Protein AF-A0A950J238-F1 (afdb_monomer)

Radius of gyration: 19.62 Å; Cα contacts (8 Å, |Δi|>4): 405; chains: 1; bounding box: 46×27×57 Å

Nearest PDB structures (foldseek):
  7tzg-assembly1_C  TM=2.826E-01  e=2.736E-01  Homo sapiens
  2pn5-assembly1_A  TM=3.085E-01  e=7.603E-01  Anopheles gambiae
  6xi3-assembly1_AAA  TM=2.899E-01  e=7.242E-01  Marinobacter nauticus ATCC 49840
  4kty-assembly2_B  TM=2.401E-01  e=4.907E-01  Homo sapiens
  5mhl-assembly1_A  TM=2.328E-01  e=1.018E+00  Homo sapiens

Structure (mmCIF, N/CA/C/O backbone):
data_AF-A0A950J238-F1
#
_entry.id   AF-A0A950J238-F1
#
loop_
_atom_site.group_PDB
_atom_site.id
_atom_site.type_symbol
_atom_site.label_atom_id
_atom_site.label_alt_id
_atom_site.label_comp_id
_atom_site.label_asym_id
_atom_site.label_entity_id
_atom_site.label_seq_id
_atom_site.pdbx_PDB_ins_code
_atom_site.Cartn_x
_atom_site.Cartn_y
_atom_site.Cartn_z
_atom_site.occupancy
_atom_site.B_iso_or_equiv
_atom_site.auth_seq_id
_atom_site.auth_comp_id
_atom_site.auth_asym_id
_atom_site.auth_atom_id
_atom_site.pdbx_PDB_model_num
ATOM 1 N N . MET A 1 1 ? 9.139 3.066 -20.787 1.00 91.06 1 MET A N 1
ATOM 2 C CA . MET A 1 1 ? 8.995 2.711 -19.359 1.00 91.06 1 MET A CA 1
ATOM 3 C C . MET A 1 1 ? 10.112 3.352 -18.579 1.00 91.06 1 MET A C 1
ATOM 5 O O . MET A 1 1 ? 11.210 3.456 -19.110 1.00 91.06 1 MET A O 1
ATOM 9 N N . ARG A 1 2 ? 9.822 3.791 -17.359 1.00 92.75 2 ARG A N 1
ATOM 10 C CA . ARG A 1 2 ? 10.776 4.477 -16.482 1.00 92.75 2 ARG A CA 1
ATOM 11 C C . ARG A 1 2 ? 10.645 3.941 -15.068 1.00 92.75 2 ARG A C 1
ATOM 13 O O . ARG A 1 2 ? 9.574 3.457 -14.709 1.00 92.75 2 ARG A O 1
ATOM 20 N N . VAL A 1 3 ? 11.707 4.029 -14.275 1.00 95.06 3 VAL A N 1
ATOM 21 C CA . VAL A 1 3 ? 11.641 3.685 -12.850 1.00 95.06 3 VAL A CA 1
ATOM 22 C C . VAL A 1 3 ? 12.139 4.850 -12.035 1.00 95.06 3 VAL A C 1
ATOM 24 O O . VAL A 1 3 ? 13.226 5.351 -12.288 1.00 95.06 3 VAL A O 1
ATOM 27 N N . HIS A 1 4 ? 11.362 5.247 -11.039 1.00 95.94 4 HIS A N 1
ATOM 28 C CA . HIS A 1 4 ? 11.685 6.350 -10.147 1.00 95.94 4 HIS A CA 1
ATOM 29 C C . HIS A 1 4 ? 11.796 5.834 -8.720 1.00 95.94 4 HIS A C 1
ATOM 31 O O . HIS A 1 4 ? 11.080 4.911 -8.329 1.00 95.94 4 HIS A O 1
ATOM 37 N N . ARG A 1 5 ? 12.696 6.421 -7.926 1.00 96.19 5 ARG A N 1
ATOM 38 C CA . ARG A 1 5 ? 12.719 6.154 -6.483 1.00 96.19 5 ARG A CA 1
ATOM 39 C C . ARG A 1 5 ? 11.447 6.689 -5.848 1.00 96.19 5 ARG A C 1
ATOM 41 O O . ARG A 1 5 ? 11.007 7.789 -6.178 1.00 96.19 5 ARG A O 1
ATOM 48 N N . TRP A 1 6 ? 10.904 5.926 -4.915 1.00 97.44 6 TRP A N 1
ATOM 49 C CA . TRP A 1 6 ? 9.747 6.310 -4.130 1.00 97.44 6 TRP A CA 1
ATOM 50 C C . TRP A 1 6 ? 10.137 6.370 -2.662 1.00 97.44 6 TRP A C 1
ATOM 52 O O . TRP A 1 6 ? 10.659 5.412 -2.103 1.00 97.44 6 TRP A O 1
ATOM 62 N N . ASN A 1 7 ? 9.882 7.519 -2.056 1.00 96.62 7 ASN A N 1
ATOM 63 C CA . ASN A 1 7 ? 10.008 7.745 -0.630 1.00 96.62 7 ASN A CA 1
ATOM 64 C C . ASN A 1 7 ? 8.681 8.262 -0.077 1.00 96.62 7 ASN A C 1
ATOM 66 O O . ASN A 1 7 ? 7.777 8.643 -0.820 1.00 96.62 7 ASN A O 1
ATOM 70 N N . GLN A 1 8 ? 8.587 8.336 1.242 1.00 96.69 8 GLN A N 1
ATOM 71 C CA . GLN A 1 8 ? 7.518 9.052 1.914 1.00 96.69 8 GLN A CA 1
ATOM 72 C C . GLN A 1 8 ? 8.121 10.134 2.799 1.00 96.69 8 GLN A C 1
ATOM 74 O O . GLN A 1 8 ? 9.199 9.970 3.365 1.00 96.69 8 GLN A O 1
ATOM 79 N N . ASN A 1 9 ? 7.436 11.270 2.876 1.00 93.19 9 ASN A N 1
ATOM 80 C CA . ASN A 1 9 ? 7.786 12.344 3.791 1.00 93.19 9 ASN A CA 1
ATOM 81 C C . ASN A 1 9 ? 6.513 12.849 4.464 1.00 93.19 9 ASN A C 1
ATOM 83 O O . ASN A 1 9 ? 5.563 13.248 3.792 1.00 93.19 9 ASN A O 1
ATOM 87 N N . GLY A 1 10 ? 6.469 12.785 5.794 1.00 88.19 10 GLY A N 1
ATOM 88 C CA . GLY A 1 10 ? 5.290 13.197 6.559 1.00 88.19 10 GLY A CA 1
ATOM 89 C C . GLY A 1 10 ? 4.012 12.414 6.223 1.00 88.19 10 GLY A C 1
ATOM 90 O O . GLY A 1 10 ? 2.922 12.933 6.433 1.00 88.19 10 GLY A O 1
ATOM 91 N N . GLY A 1 11 ? 4.135 11.191 5.693 1.00 88.50 11 GLY A N 1
ATOM 92 C CA . GLY A 1 11 ? 3.007 10.358 5.258 1.00 88.50 11 GLY A CA 1
ATOM 93 C C . GLY A 1 11 ? 2.517 10.609 3.829 1.00 88.50 11 GLY A C 1
ATOM 94 O O . GLY A 1 11 ? 1.605 9.915 3.382 1.00 88.50 11 GLY A O 1
ATOM 95 N N . SER A 1 12 ? 3.133 11.549 3.110 1.00 93.25 12 SER A N 1
ATOM 96 C CA . SER A 1 12 ? 2.874 11.803 1.692 1.00 93.25 12 SER A CA 1
ATOM 97 C C . SER A 1 12 ? 3.890 11.085 0.814 1.00 93.25 12 SER A C 1
ATOM 99 O O . SER A 1 12 ? 5.077 11.032 1.140 1.00 93.25 12 SER A O 1
ATOM 101 N N . ASP A 1 13 ? 3.424 10.569 -0.319 1.00 95.06 13 ASP A N 1
ATOM 102 C CA . ASP A 1 13 ? 4.264 9.911 -1.313 1.00 95.06 13 ASP A CA 1
ATOM 103 C C . ASP A 1 13 ? 5.118 10.940 -2.071 1.00 95.06 13 ASP A C 1
ATOM 105 O O . ASP A 1 13 ? 4.618 11.952 -2.560 1.00 95.06 13 ASP A O 1
ATOM 109 N N . VAL A 1 14 ? 6.424 10.681 -2.156 1.00 96.38 14 VAL A N 1
ATOM 110 C CA . VAL A 1 14 ? 7.416 11.515 -2.841 1.00 96.38 14 VAL A CA 1
ATOM 111 C C . VAL A 1 14 ? 8.128 10.660 -3.878 1.00 96.38 14 VAL A C 1
ATOM 113 O O . VAL A 1 14 ? 8.904 9.763 -3.541 1.00 96.38 14 VAL A O 1
ATOM 116 N N . ILE A 1 15 ? 7.869 10.947 -5.151 1.00 95.88 15 ILE A N 1
ATOM 117 C CA . ILE A 1 15 ? 8.515 10.275 -6.279 1.00 95.88 15 ILE A CA 1
ATOM 118 C C . ILE A 1 15 ? 9.661 11.150 -6.771 1.00 95.88 15 ILE A C 1
ATOM 120 O O . ILE A 1 15 ? 9.478 12.341 -7.019 1.00 95.88 15 ILE A O 1
ATOM 124 N N . ALA A 1 16 ? 10.855 10.570 -6.875 1.00 94.94 16 ALA A N 1
ATOM 125 C CA . ALA A 1 16 ? 12.016 11.274 -7.399 1.00 94.94 16 ALA A CA 1
ATOM 126 C C . ALA A 1 16 ? 11.761 11.711 -8.850 1.00 94.94 16 ALA A C 1
ATOM 128 O O . ALA A 1 16 ? 11.272 10.922 -9.659 1.00 94.94 16 ALA A O 1
ATOM 129 N N . ALA A 1 17 ? 12.114 12.958 -9.175 1.00 91.88 17 ALA A N 1
ATOM 130 C CA . ALA A 1 17 ? 11.954 13.494 -10.527 1.00 91.88 17 ALA A CA 1
ATOM 131 C C . ALA A 1 17 ? 12.814 12.728 -11.546 1.00 91.88 17 ALA A C 1
ATOM 133 O O . ALA A 1 17 ? 12.348 12.402 -12.638 1.00 91.88 17 ALA A O 1
ATOM 134 N N . ASP A 1 18 ? 14.038 12.381 -11.152 1.00 92.31 18 ASP A N 1
ATOM 135 C CA . ASP A 1 18 ? 14.971 11.628 -11.982 1.00 92.31 18 ASP A CA 1
ATOM 136 C C . ASP A 1 18 ? 14.724 10.118 -11.908 1.00 92.31 18 ASP A C 1
ATOM 138 O O . ASP A 1 18 ? 14.215 9.580 -10.915 1.00 92.31 18 ASP A O 1
ATOM 142 N N . GLU A 1 19 ? 15.120 9.414 -12.968 1.00 92.06 19 GLU A N 1
ATOM 143 C CA . GLU A 1 19 ? 15.095 7.955 -12.990 1.00 92.06 19 GLU A CA 1
ATOM 144 C C . GLU A 1 19 ? 16.075 7.361 -11.969 1.00 92.06 19 GLU A C 1
ATOM 146 O O . GLU A 1 19 ? 17.155 7.893 -11.704 1.00 92.06 19 GLU A O 1
ATOM 151 N N . ALA A 1 20 ? 15.704 6.215 -11.401 1.00 91.38 20 ALA A N 1
ATOM 152 C CA . ALA A 1 20 ? 16.487 5.502 -10.409 1.00 91.38 20 ALA A CA 1
ATOM 153 C C . ALA A 1 20 ? 17.856 5.091 -10.991 1.00 91.38 20 ALA A C 1
ATOM 155 O O . ALA A 1 20 ? 17.928 4.216 -11.866 1.00 91.38 20 ALA A O 1
ATOM 156 N N . PRO A 1 21 ? 18.969 5.668 -10.498 1.00 85.56 21 PRO A N 1
ATOM 157 C CA . PRO A 1 21 ? 20.286 5.344 -11.017 1.00 85.56 21 PRO A CA 1
ATOM 158 C C . PRO A 1 21 ? 20.605 3.881 -10.721 1.00 85.56 21 PRO A C 1
ATOM 160 O O . PRO A 1 21 ? 20.309 3.362 -9.646 1.00 85.56 21 PRO A O 1
ATOM 163 N N . GLY A 1 22 ? 21.225 3.201 -11.683 1.00 85.69 22 GLY A N 1
ATOM 164 C CA . GLY A 1 22 ? 21.622 1.805 -11.504 1.00 85.69 22 GLY A CA 1
ATOM 165 C C . GLY A 1 22 ? 20.515 0.775 -11.743 1.00 85.69 22 GLY A C 1
ATOM 166 O O . GLY A 1 22 ? 20.866 -0.383 -11.907 1.00 85.69 22 GLY A O 1
ATOM 167 N N . LEU A 1 23 ? 19.238 1.152 -11.865 1.00 91.00 23 LEU A N 1
ATOM 168 C CA . LEU A 1 23 ? 18.172 0.230 -12.275 1.00 91.00 23 LEU A CA 1
ATOM 169 C C . LEU A 1 23 ? 17.917 0.333 -13.790 1.00 91.00 23 LEU A C 1
ATOM 171 O O . LEU A 1 23 ? 18.104 1.398 -14.384 1.00 91.00 23 LEU A O 1
ATOM 175 N N . LEU A 1 24 ? 17.555 -0.783 -14.419 1.00 91.00 24 LEU A N 1
ATOM 176 C CA . LEU A 1 24 ? 17.279 -0.925 -15.848 1.00 91.00 24 LEU A CA 1
ATOM 177 C C . LEU A 1 24 ? 15.920 -1.587 -16.067 1.00 91.00 24 LEU A C 1
ATOM 179 O O . LEU A 1 24 ? 15.576 -2.539 -15.366 1.00 91.00 24 LEU A O 1
ATOM 183 N N . VAL A 1 25 ? 15.212 -1.133 -17.102 1.00 92.06 25 VAL A N 1
ATOM 184 C CA . VAL A 1 25 ? 14.011 -1.780 -17.646 1.00 92.06 25 VAL A CA 1
ATOM 185 C C . VAL A 1 25 ? 14.292 -2.194 -19.082 1.00 92.06 25 VAL A C 1
ATOM 187 O O . VAL A 1 25 ? 14.687 -1.357 -19.896 1.00 92.06 25 VAL A O 1
ATOM 190 N N . VAL A 1 26 ? 14.100 -3.472 -19.403 1.00 92.81 26 VAL A N 1
ATOM 191 C CA . VAL A 1 26 ? 14.410 -4.021 -20.729 1.00 92.81 26 VAL A CA 1
ATOM 192 C C . VAL A 1 26 ? 13.249 -4.882 -21.247 1.00 92.81 26 VAL A C 1
ATOM 194 O O . VAL A 1 26 ? 12.880 -5.840 -20.565 1.00 92.81 26 VAL A O 1
ATOM 197 N N . PRO A 1 27 ? 12.711 -4.612 -22.454 1.00 92.25 27 PRO A N 1
ATOM 198 C CA . PRO A 1 27 ? 13.007 -3.458 -23.316 1.00 92.25 27 PRO A CA 1
ATOM 199 C C . PRO A 1 27 ? 12.388 -2.165 -22.751 1.00 92.25 27 PRO A C 1
ATOM 201 O O . PRO A 1 27 ? 11.356 -2.244 -22.102 1.00 92.25 27 PRO A O 1
ATOM 204 N N . PRO A 1 28 ? 12.947 -0.967 -22.992 1.00 86.69 28 PRO A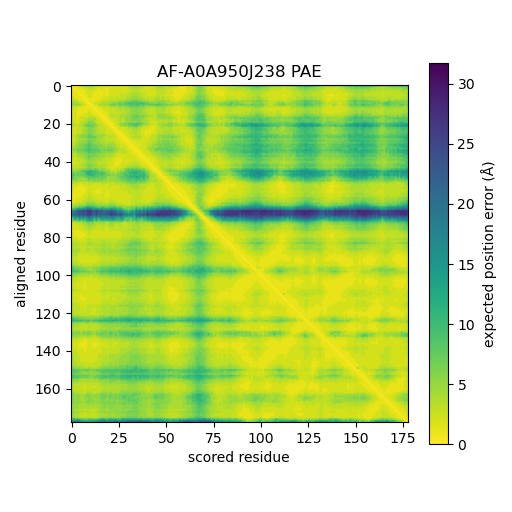 N 1
ATOM 205 C CA . PRO A 1 28 ? 12.369 0.280 -22.476 1.00 86.69 28 PRO A CA 1
ATOM 206 C C . PRO A 1 28 ? 11.088 0.712 -23.216 1.00 86.69 28 PRO A C 1
ATOM 208 O O . PRO A 1 28 ? 10.251 1.408 -22.634 1.00 86.69 28 PRO A O 1
ATOM 211 N N . ILE A 1 29 ? 10.936 0.312 -24.483 1.00 90.81 29 ILE A N 1
ATOM 212 C CA . ILE A 1 29 ? 9.787 0.573 -25.363 1.00 90.81 29 ILE A CA 1
ATOM 213 C C . ILE A 1 29 ? 9.543 -0.697 -26.181 1.00 90.81 29 ILE A C 1
ATOM 215 O O . ILE A 1 29 ? 10.494 -1.311 -26.661 1.00 90.81 29 ILE A O 1
ATOM 219 N N . PHE A 1 30 ? 8.283 -1.092 -26.332 1.00 91.44 30 PHE A N 1
ATOM 220 C CA . PHE A 1 30 ? 7.876 -2.231 -27.149 1.00 91.44 30 PHE A CA 1
ATOM 221 C C . PHE A 1 30 ? 6.435 -2.037 -27.634 1.00 91.44 30 PHE A C 1
ATOM 223 O O . PHE A 1 30 ? 5.716 -1.177 -27.129 1.00 91.44 30 PHE A O 1
ATOM 230 N N . SER A 1 31 ? 6.028 -2.828 -28.625 1.00 90.19 31 SER A N 1
ATOM 231 C CA . SER A 1 31 ? 4.635 -2.939 -29.071 1.00 90.19 31 SER A CA 1
ATOM 232 C C . SER A 1 31 ? 4.066 -4.280 -28.622 1.00 90.19 31 SER A C 1
ATOM 234 O O . SER A 1 31 ? 4.796 -5.269 -28.573 1.00 90.19 31 SER A O 1
ATOM 236 N N . ILE A 1 32 ? 2.777 -4.309 -28.300 1.00 88.62 32 ILE A N 1
ATOM 237 C CA . ILE A 1 32 ? 2.051 -5.514 -27.894 1.00 88.62 32 ILE A CA 1
ATOM 238 C C . ILE A 1 32 ? 0.751 -5.580 -28.692 1.00 88.62 32 ILE A C 1
ATOM 240 O O . ILE A 1 32 ? 0.044 -4.575 -28.791 1.00 88.62 32 ILE A O 1
ATOM 244 N N . ALA A 1 33 ? 0.465 -6.721 -29.320 1.00 90.12 33 ALA A N 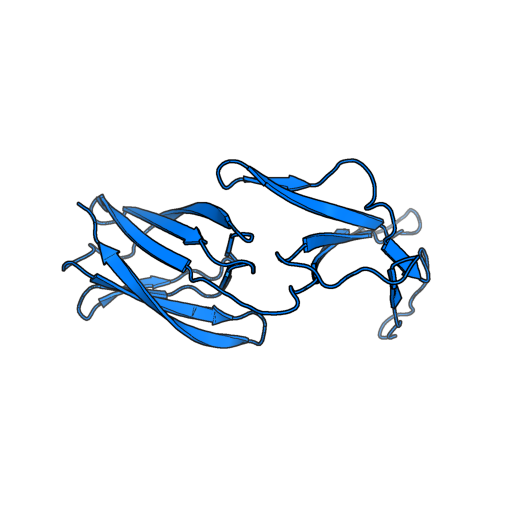1
ATOM 245 C CA . ALA A 1 33 ? -0.795 -6.896 -30.031 1.00 90.12 33 ALA A CA 1
ATOM 246 C C . ALA A 1 33 ? -1.951 -7.100 -29.031 1.00 90.12 33 ALA A C 1
ATOM 248 O O . ALA A 1 33 ? -1.716 -7.387 -27.851 1.00 90.12 33 ALA A O 1
ATOM 249 N N . PRO A 1 34 ? -3.217 -6.957 -29.460 1.00 88.62 34 PRO A N 1
ATOM 250 C CA . PRO A 1 34 ? -4.351 -7.298 -28.612 1.00 88.62 34 PRO A CA 1
ATOM 251 C C . PRO A 1 34 ? -4.231 -8.729 -28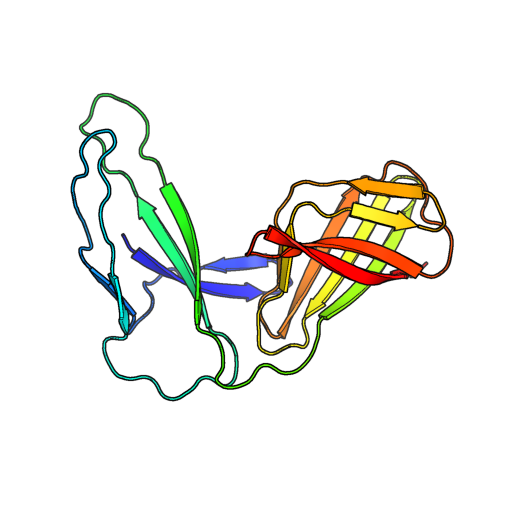.077 1.00 88.62 34 PRO A C 1
ATOM 253 O O . PRO A 1 34 ? -4.006 -9.655 -28.849 1.00 88.62 34 PRO A O 1
ATOM 256 N N . TYR A 1 35 ? -4.415 -8.889 -26.764 1.00 90.94 35 TYR A N 1
ATOM 257 C CA . TYR A 1 35 ? -4.351 -10.168 -26.039 1.00 90.94 35 TYR A CA 1
ATOM 258 C C . TYR A 1 35 ? -2.967 -10.833 -25.959 1.00 90.94 35 TYR A C 1
ATOM 260 O O . TYR A 1 35 ? -2.844 -11.882 -25.324 1.00 90.94 35 TYR A O 1
ATOM 268 N N . ASP A 1 36 ? -1.923 -10.215 -26.514 1.00 94.25 36 ASP A N 1
ATOM 269 C CA . ASP A 1 36 ? -0.560 -10.719 -26.371 1.00 94.25 36 ASP A CA 1
ATOM 270 C C . ASP A 1 36 ? -0.002 -10.468 -24.967 1.00 94.25 36 ASP A C 1
ATOM 272 O O . ASP A 1 36 ? -0.451 -9.599 -24.216 1.00 94.25 36 ASP A O 1
ATOM 276 N N . THR A 1 37 ? 1.031 -11.236 -24.622 1.00 92.56 37 THR A N 1
ATOM 277 C CA . THR A 1 37 ? 1.813 -11.070 -23.395 1.00 92.56 37 THR A CA 1
ATOM 278 C C . THR A 1 37 ? 3.248 -10.705 -23.748 1.00 92.56 37 THR A C 1
ATOM 280 O O . THR A 1 37 ? 3.871 -11.347 -24.592 1.00 92.56 37 THR A O 1
ATOM 283 N N . ALA A 1 38 ? 3.800 -9.704 -23.064 1.00 91.06 38 ALA A N 1
ATOM 284 C CA . ALA A 1 38 ? 5.195 -9.304 -23.199 1.00 91.06 38 ALA A CA 1
ATOM 285 C C . ALA A 1 38 ? 5.930 -9.452 -21.863 1.00 91.06 38 ALA A C 1
ATOM 287 O O . ALA A 1 38 ? 5.419 -9.068 -20.812 1.00 91.06 38 ALA A O 1
ATOM 288 N N . LEU A 1 39 ? 7.155 -9.982 -21.909 1.00 92.44 39 LEU A N 1
ATOM 289 C CA . LEU A 1 39 ? 8.034 -10.062 -20.745 1.00 92.44 39 LEU A CA 1
ATOM 290 C C . LEU A 1 39 ? 8.877 -8.788 -20.634 1.00 92.44 39 LEU A C 1
ATOM 292 O O . LEU A 1 39 ? 9.633 -8.457 -21.548 1.00 92.44 39 LEU A O 1
ATOM 296 N N . ILE A 1 40 ? 8.810 -8.130 -19.478 1.00 92.19 40 ILE A N 1
ATOM 297 C CA . ILE A 1 40 ? 9.659 -6.989 -19.127 1.00 92.19 40 ILE A CA 1
ATOM 298 C C . ILE A 1 40 ? 10.636 -7.437 -18.043 1.00 92.19 40 ILE A C 1
ATOM 300 O O . ILE A 1 40 ? 10.238 -8.029 -17.041 1.00 92.19 40 ILE A O 1
ATOM 304 N N . ARG A 1 41 ? 11.926 -7.151 -18.231 1.00 93.50 41 ARG A N 1
ATOM 305 C CA . ARG A 1 41 ? 12.972 -7.443 -17.247 1.00 93.50 41 ARG A CA 1
ATOM 306 C C . ARG A 1 41 ? 13.353 -6.183 -16.487 1.00 93.50 41 ARG A C 1
ATOM 308 O O . ARG A 1 41 ? 13.624 -5.148 -17.094 1.00 93.50 41 ARG A O 1
ATOM 315 N N . LEU A 1 42 ? 13.429 -6.314 -15.167 1.00 92.44 42 LEU A N 1
ATOM 316 C CA . LEU A 1 42 ? 13.959 -5.308 -14.253 1.00 92.44 42 LEU A CA 1
ATOM 317 C C . LEU A 1 42 ? 15.275 -5.828 -13.680 1.00 92.44 42 LEU A C 1
ATOM 319 O O . LEU A 1 42 ? 15.327 -6.953 -13.184 1.00 92.44 42 LEU A O 1
ATOM 323 N N . ALA A 1 43 ? 16.341 -5.038 -13.778 1.00 91.38 43 ALA A N 1
ATOM 324 C CA . ALA A 1 43 ? 17.664 -5.455 -13.324 1.00 91.38 43 ALA A CA 1
ATOM 325 C C . ALA A 1 43 ? 18.478 -4.284 -12.778 1.00 91.38 43 ALA A C 1
ATOM 327 O O . ALA A 1 43 ? 18.341 -3.149 -13.231 1.00 91.38 43 ALA A O 1
ATOM 328 N N . PHE A 1 44 ? 19.381 -4.573 -11.846 1.00 90.88 44 PHE A N 1
ATOM 329 C CA . PHE A 1 44 ? 20.428 -3.635 -11.460 1.00 90.88 44 PHE A CA 1
ATOM 330 C C . PHE A 1 44 ? 21.611 -3.738 -12.432 1.00 90.88 44 PHE A C 1
ATOM 332 O O . PHE A 1 44 ? 21.997 -4.833 -12.831 1.00 90.88 44 PHE A O 1
ATOM 339 N N . ARG A 1 45 ? 22.220 -2.602 -12.793 1.00 86.62 45 ARG A N 1
ATOM 340 C CA . ARG A 1 45 ? 23.413 -2.517 -13.662 1.00 86.62 45 ARG A CA 1
ATOM 341 C C . ARG A 1 45 ? 24.612 -3.257 -13.086 1.00 86.62 45 ARG A C 1
ATOM 343 O O . ARG A 1 45 ? 25.478 -3.693 -13.832 1.00 86.62 45 ARG A O 1
ATOM 350 N N . GLN A 1 46 ? 24.684 -3.338 -11.764 1.00 86.81 46 GLN A N 1
ATOM 351 C CA . GLN A 1 46 ? 25.755 -3.990 -11.029 1.00 86.81 46 GLN A CA 1
ATOM 352 C C . GLN A 1 46 ? 25.153 -4.752 -9.860 1.00 86.81 46 GLN A C 1
ATOM 354 O O . GLN A 1 46 ? 24.142 -4.322 -9.295 1.00 86.81 46 GLN A O 1
ATOM 359 N N . SER A 1 47 ? 25.811 -5.846 -9.478 1.00 83.00 47 SER A N 1
ATOM 360 C CA . SER A 1 47 ? 25.460 -6.589 -8.272 1.00 83.00 47 SER A CA 1
ATOM 361 C C . SER A 1 47 ? 25.451 -5.637 -7.074 1.00 83.00 47 SER A C 1
ATOM 363 O O . SER A 1 47 ? 26.422 -4.917 -6.844 1.00 83.00 47 SER A O 1
ATOM 365 N N . GLN A 1 48 ? 24.330 -5.577 -6.359 1.00 82.31 48 GLN A N 1
ATOM 366 C CA . GLN A 1 48 ? 24.175 -4.707 -5.196 1.00 82.31 48 GLN A CA 1
ATOM 367 C C . GLN A 1 48 ? 24.503 -5.501 -3.925 1.00 82.31 48 GLN A C 1
ATOM 369 O O . GLN A 1 48 ? 24.140 -6.678 -3.843 1.00 82.31 48 GLN A O 1
ATOM 374 N N . PRO A 1 49 ? 25.149 -4.892 -2.914 1.00 85.94 49 PRO A N 1
ATOM 375 C CA . PRO A 1 49 ? 25.267 -5.529 -1.611 1.00 85.94 49 PRO A CA 1
ATOM 376 C C . PRO A 1 49 ? 23.871 -5.747 -0.997 1.00 85.94 49 PRO A C 1
ATOM 378 O O . PRO A 1 49 ? 22.935 -5.002 -1.315 1.00 85.94 49 PRO A O 1
ATOM 381 N N . PRO A 1 50 ? 23.713 -6.727 -0.088 1.00 88.38 50 PRO A N 1
ATOM 382 C CA . PRO A 1 50 ? 22.441 -6.953 0.583 1.00 88.38 50 PRO A CA 1
ATOM 383 C C . PRO A 1 50 ? 21.960 -5.692 1.312 1.00 88.38 50 PRO A C 1
ATOM 385 O O . PRO A 1 50 ? 22.728 -5.023 2.011 1.00 88.38 50 PRO A O 1
ATOM 388 N N . ARG A 1 51 ? 20.679 -5.350 1.144 1.00 90.69 51 ARG A N 1
ATOM 389 C CA . ARG A 1 51 ? 20.093 -4.144 1.740 1.00 90.69 51 ARG A CA 1
ATOM 390 C C . ARG A 1 51 ? 19.750 -4.379 3.211 1.00 90.69 51 ARG A C 1
ATOM 392 O O . ARG A 1 51 ? 19.333 -5.472 3.592 1.00 90.69 51 ARG A O 1
ATOM 399 N N . LYS A 1 52 ? 19.905 -3.338 4.035 1.00 95.75 52 LYS A N 1
ATOM 400 C CA . LYS A 1 52 ? 19.478 -3.343 5.449 1.00 95.75 52 LYS A CA 1
ATOM 401 C C . LYS A 1 52 ? 18.017 -2.927 5.629 1.00 95.75 52 LYS A C 1
ATOM 403 O O . LYS A 1 52 ? 17.369 -3.359 6.576 1.00 95.75 52 LYS A O 1
ATOM 408 N N . VAL A 1 53 ? 17.530 -2.087 4.722 1.00 97.00 53 VAL A N 1
ATOM 409 C CA . VAL A 1 53 ? 16.161 -1.572 4.662 1.00 97.00 53 VAL A CA 1
ATOM 410 C C . VAL A 1 53 ? 15.682 -1.736 3.229 1.00 97.00 53 VAL A C 1
ATOM 412 O O . VAL A 1 53 ? 16.486 -1.630 2.301 1.00 97.00 53 VAL A O 1
ATOM 415 N N . GLU A 1 54 ? 14.402 -2.033 3.063 1.00 97.44 54 GLU A N 1
ATOM 416 C CA . GLU A 1 54 ? 13.773 -2.131 1.756 1.00 97.44 54 GLU A CA 1
ATOM 417 C C . GLU A 1 54 ? 13.911 -0.833 0.956 1.00 97.44 54 GLU A C 1
ATOM 419 O O . GLU A 1 54 ? 13.668 0.261 1.466 1.00 97.44 54 GLU A O 1
ATOM 424 N N . GLU A 1 55 ? 14.271 -0.952 -0.320 1.00 95.62 55 GLU A N 1
ATOM 425 C CA . GLU A 1 55 ? 14.208 0.173 -1.250 1.00 95.62 55 GLU A CA 1
ATOM 426 C C . GLU A 1 55 ? 12.909 0.125 -2.046 1.00 95.62 55 GLU A C 1
ATOM 428 O O . GLU A 1 55 ? 12.516 -0.930 -2.544 1.00 95.62 55 GLU A O 1
ATOM 433 N N . SER A 1 56 ? 12.268 1.282 -2.189 1.00 96.94 56 SER A N 1
ATOM 434 C CA . SER A 1 56 ? 10.973 1.421 -2.852 1.00 96.94 56 SER A CA 1
ATOM 435 C C . SER A 1 56 ? 11.102 2.222 -4.142 1.00 96.94 56 SER A C 1
ATOM 437 O O . SER A 1 56 ? 11.785 3.248 -4.213 1.00 96.94 56 SER A O 1
ATOM 439 N N . TYR A 1 57 ? 10.428 1.745 -5.178 1.00 96.69 57 TYR A N 1
ATOM 440 C CA . TYR A 1 57 ? 10.456 2.319 -6.512 1.00 96.69 57 TYR A CA 1
ATOM 441 C C . TYR A 1 57 ? 9.057 2.305 -7.127 1.00 96.69 57 TYR A C 1
ATOM 443 O O . TYR A 1 57 ? 8.207 1.499 -6.756 1.00 96.69 57 TYR A O 1
ATOM 451 N N . GLN A 1 58 ? 8.835 3.172 -8.109 1.00 95.69 58 GLN A N 1
ATOM 452 C CA . GLN A 1 58 ? 7.665 3.128 -8.979 1.00 95.69 58 GLN A CA 1
ATOM 453 C C . GLN A 1 58 ? 8.095 2.912 -10.422 1.00 95.69 58 GLN A C 1
ATOM 455 O O . GLN A 1 58 ? 8.862 3.699 -10.979 1.00 95.69 58 GLN A O 1
ATOM 460 N N . VAL A 1 59 ? 7.579 1.845 -11.027 1.00 94.94 59 VAL A N 1
ATOM 461 C CA . VAL A 1 59 ? 7.725 1.561 -12.452 1.00 94.94 59 VAL A CA 1
ATOM 462 C C . VAL A 1 59 ? 6.569 2.230 -13.184 1.00 94.94 59 VAL A C 1
ATOM 464 O O . VAL A 1 59 ? 5.414 1.839 -13.020 1.00 94.94 59 VAL A O 1
ATOM 467 N N . LEU A 1 60 ? 6.883 3.238 -13.993 1.00 93.38 60 LEU A N 1
ATOM 468 C CA . LEU A 1 60 ? 5.934 3.927 -14.860 1.00 93.38 60 LEU A CA 1
ATOM 469 C C . LEU A 1 60 ? 5.940 3.298 -16.253 1.00 93.38 60 LEU A C 1
ATOM 471 O O . LEU A 1 60 ? 6.937 3.331 -16.989 1.00 93.38 60 LEU A O 1
ATOM 475 N N . MET A 1 61 ? 4.784 2.773 -16.636 1.00 92.69 61 MET A N 1
ATOM 476 C CA . MET A 1 61 ? 4.488 2.283 -17.972 1.00 92.69 61 MET A CA 1
ATOM 477 C C . MET A 1 61 ? 3.533 3.262 -18.643 1.00 92.69 61 MET A C 1
ATOM 479 O O . MET A 1 61 ? 2.406 3.448 -18.199 1.00 92.69 61 MET A O 1
ATOM 483 N N . THR A 1 62 ? 4.003 3.912 -19.702 1.00 91.56 62 THR A N 1
ATOM 484 C CA . THR A 1 62 ? 3.213 4.873 -20.473 1.00 91.56 62 THR A CA 1
ATOM 485 C C . THR A 1 62 ? 2.889 4.253 -21.821 1.00 91.56 62 THR A C 1
ATOM 487 O O . THR A 1 62 ? 3.803 3.889 -22.563 1.00 91.56 62 THR A O 1
ATOM 490 N N . GLU A 1 63 ? 1.601 4.121 -22.118 1.00 89.50 63 GLU A N 1
ATOM 491 C CA . GLU A 1 63 ? 1.110 3.745 -23.440 1.00 89.50 63 GLU A CA 1
ATOM 492 C C . GLU A 1 63 ? 1.408 4.879 -24.425 1.00 89.50 63 GLU A C 1
ATOM 494 O O . GLU A 1 63 ? 1.198 6.053 -24.124 1.00 89.50 63 GLU A O 1
ATOM 499 N N . ILE A 1 64 ? 1.902 4.532 -25.610 1.00 86.38 64 ILE A N 1
ATOM 500 C CA . ILE A 1 64 ? 2.099 5.482 -26.703 1.00 86.38 64 ILE A CA 1
ATOM 501 C C . ILE A 1 64 ? 1.036 5.153 -27.746 1.00 86.38 64 ILE A C 1
ATOM 503 O O . ILE A 1 64 ? 1.080 4.080 -28.345 1.00 86.38 64 ILE A O 1
ATOM 507 N N . THR A 1 65 ? 0.069 6.048 -27.942 1.00 78.69 65 THR A N 1
ATOM 508 C CA . THR A 1 65 ? -1.010 5.850 -28.915 1.00 78.69 65 THR A CA 1
ATOM 509 C C . THR A 1 65 ? -0.688 6.562 -30.227 1.00 78.69 65 THR A C 1
ATOM 511 O O . THR A 1 65 ? -0.116 7.654 -30.243 1.00 78.69 65 THR A O 1
ATOM 514 N N . ALA A 1 66 ? -1.039 5.936 -31.354 1.00 70.75 66 ALA A N 1
ATOM 515 C CA . ALA A 1 66 ? -1.053 6.634 -32.633 1.00 70.75 66 ALA A CA 1
ATOM 516 C C . ALA A 1 66 ? -2.159 7.698 -32.580 1.00 70.75 66 ALA A C 1
ATOM 518 O O . ALA A 1 66 ? -3.255 7.433 -32.084 1.00 70.75 66 ALA A O 1
ATOM 519 N N . ALA A 1 67 ? -1.856 8.909 -33.042 1.00 61.69 67 ALA A N 1
ATOM 520 C CA . ALA A 1 67 ? -2.725 10.070 -32.905 1.00 61.69 67 ALA A CA 1
ATOM 521 C C . ALA A 1 67 ? -4.064 9.865 -33.639 1.00 61.69 67 ALA A C 1
ATOM 523 O O . ALA A 1 67 ? -4.148 10.183 -34.820 1.00 61.69 67 ALA A O 1
ATOM 524 N N . GLN A 1 68 ? -5.074 9.305 -32.951 1.00 58.25 68 GLN A N 1
ATOM 525 C CA . GLN A 1 68 ? -6.518 9.452 -33.217 1.00 58.25 68 GLN A CA 1
ATOM 526 C C . GLN A 1 68 ? -7.471 8.731 -32.225 1.00 58.25 68 GLN A C 1
ATOM 528 O O . GLN A 1 68 ? -8.676 8.896 -32.373 1.00 58.25 68 GLN A O 1
ATOM 533 N N . SER A 1 69 ? -7.011 7.995 -31.196 1.00 62.50 69 SER A N 1
ATOM 534 C CA . SER A 1 69 ? -7.858 7.470 -30.089 1.00 62.50 69 SER A CA 1
ATOM 535 C C . SER A 1 69 ? -7.000 6.753 -29.020 1.00 62.50 69 SER A C 1
ATOM 537 O O . SER A 1 69 ? -5.906 6.307 -29.372 1.00 62.50 69 SER A O 1
ATOM 539 N N . PRO A 1 70 ? -7.524 6.407 -27.823 1.00 65.56 70 PRO A N 1
ATOM 540 C CA . PRO A 1 70 ? -7.867 7.236 -26.644 1.00 65.56 70 PRO A CA 1
ATOM 541 C C . PRO A 1 70 ? -6.639 7.942 -25.999 1.00 65.56 70 PRO A C 1
ATOM 543 O O . PRO A 1 70 ? -5.523 7.802 -26.507 1.00 65.56 70 PRO A O 1
ATOM 546 N N . PRO A 1 71 ? -6.795 8.724 -24.898 1.00 70.31 71 PRO A N 1
ATOM 547 C CA . PRO A 1 71 ? -5.650 9.261 -24.152 1.00 70.31 71 PRO A CA 1
ATOM 548 C C . PRO A 1 71 ? -4.697 8.153 -23.691 1.00 70.31 71 PRO A C 1
ATOM 550 O O . PRO A 1 71 ? -5.134 7.089 -23.251 1.00 70.31 71 PRO A O 1
ATOM 553 N N . ALA A 1 72 ? -3.394 8.436 -23.765 1.00 81.38 72 ALA A N 1
ATOM 554 C CA . ALA A 1 72 ? -2.338 7.551 -23.291 1.00 81.38 72 ALA A CA 1
ATOM 555 C C . ALA A 1 72 ? -2.592 7.119 -21.841 1.00 81.38 72 ALA A C 1
ATOM 557 O O . ALA A 1 72 ? -2.720 7.955 -20.942 1.00 81.38 72 ALA A O 1
ATOM 558 N N . ARG A 1 73 ? -2.637 5.807 -21.604 1.00 87.62 73 ARG A N 1
ATOM 559 C CA . ARG A 1 73 ? -2.708 5.259 -20.250 1.00 87.62 73 ARG A CA 1
ATOM 560 C C . ARG A 1 73 ? -1.340 5.314 -19.582 1.00 87.62 73 ARG A C 1
ATOM 562 O O . ARG A 1 73 ? -0.309 5.048 -20.200 1.00 87.62 73 ARG A O 1
ATOM 569 N N . VAL A 1 74 ? -1.344 5.622 -18.289 1.00 90.06 74 VAL A N 1
ATOM 570 C CA . VAL A 1 74 ? -0.175 5.479 -17.420 1.00 90.06 74 VAL A CA 1
ATOM 571 C C . VAL A 1 74 ? -0.513 4.440 -16.368 1.00 90.06 74 VAL A C 1
ATOM 573 O O . VAL A 1 74 ? -1.490 4.586 -15.637 1.00 90.06 74 VAL A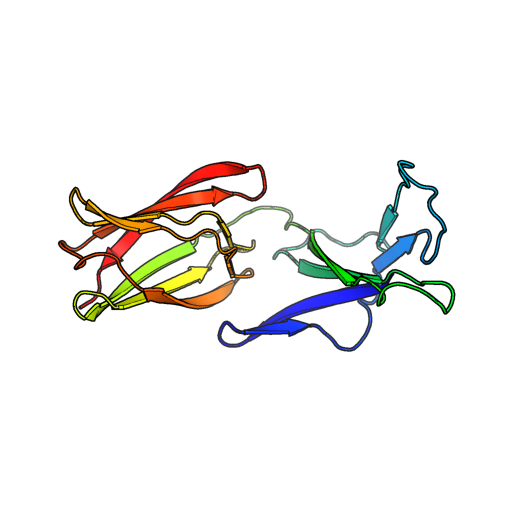 O 1
ATOM 576 N N . ILE A 1 75 ? 0.290 3.386 -16.312 1.00 91.19 75 ILE A N 1
ATOM 577 C CA . ILE A 1 75 ? 0.210 2.354 -15.287 1.00 91.19 75 ILE A CA 1
ATOM 578 C C . ILE A 1 75 ? 1.438 2.515 -14.401 1.00 91.19 75 ILE A C 1
ATOM 580 O O . ILE A 1 75 ? 2.570 2.528 -14.889 1.00 91.19 75 ILE A O 1
ATOM 584 N N . THR A 1 76 ? 1.202 2.617 -13.100 1.00 92.62 76 THR A N 1
ATOM 585 C CA . THR A 1 76 ? 2.253 2.691 -12.089 1.00 92.62 76 THR A CA 1
ATOM 586 C C . THR A 1 76 ? 2.238 1.411 -11.276 1.00 92.62 76 THR A C 1
ATOM 588 O O . THR A 1 76 ? 1.213 1.064 -10.694 1.00 92.62 76 THR A O 1
ATOM 591 N N . VAL A 1 77 ? 3.375 0.723 -11.228 1.00 92.56 77 VAL A N 1
ATOM 592 C CA . VAL A 1 77 ? 3.545 -0.502 -10.441 1.00 92.56 77 VAL A CA 1
ATOM 593 C C . VAL A 1 77 ? 4.604 -0.257 -9.367 1.00 92.56 77 VAL A C 1
ATOM 595 O O . VAL A 1 77 ? 5.716 0.159 -9.709 1.00 92.56 77 VAL A O 1
ATOM 598 N N . PRO A 1 78 ? 4.291 -0.476 -8.080 1.00 95.25 78 PRO A N 1
ATOM 599 C CA . PRO A 1 78 ? 5.289 -0.400 -7.027 1.00 95.25 78 PRO A CA 1
ATOM 600 C C . PRO A 1 78 ? 6.276 -1.563 -7.151 1.00 95.25 78 PRO A C 1
ATOM 602 O O . PRO A 1 78 ? 5.913 -2.686 -7.495 1.00 95.25 78 PRO A O 1
ATOM 605 N N . LEU A 1 79 ? 7.545 -1.279 -6.883 1.00 94.88 79 LEU A N 1
ATOM 606 C CA . LEU A 1 79 ? 8.626 -2.253 -6.873 1.00 94.88 79 LEU A CA 1
ATOM 607 C C . LEU A 1 79 ? 9.390 -2.113 -5.561 1.00 94.88 79 LEU A C 1
ATOM 609 O O . LEU A 1 79 ? 9.940 -1.050 -5.269 1.00 94.88 79 LEU A O 1
ATOM 613 N N . PHE A 1 80 ? 9.469 -3.212 -4.819 1.00 95.62 80 PHE A N 1
ATOM 614 C CA . PHE A 1 80 ? 10.143 -3.274 -3.531 1.00 95.62 80 PHE A CA 1
ATOM 615 C C . PHE A 1 80 ? 11.323 -4.232 -3.582 1.00 95.62 80 PHE A C 1
ATOM 617 O O . PHE A 1 80 ? 11.201 -5.391 -3.983 1.00 95.62 80 PHE A O 1
ATOM 624 N N . VAL A 1 81 ? 12.484 -3.743 -3.165 1.00 94.50 81 VAL A N 1
ATOM 625 C CA . VAL A 1 81 ? 13.717 -4.526 -3.115 1.00 94.50 81 VAL A CA 1
ATOM 626 C C . VAL A 1 81 ? 13.998 -4.836 -1.659 1.00 94.50 81 VAL A C 1
ATOM 628 O O . VAL A 1 81 ? 14.519 -3.994 -0.925 1.00 94.50 81 VAL A O 1
ATOM 631 N N . ARG A 1 82 ? 13.602 -6.045 -1.251 1.00 94.88 82 ARG A N 1
ATOM 632 C CA . ARG A 1 82 ? 13.614 -6.481 0.147 1.00 94.88 82 ARG A CA 1
ATOM 633 C C . ARG A 1 82 ? 15.015 -6.441 0.775 1.00 94.88 82 ARG A C 1
ATOM 635 O O . ARG A 1 82 ? 16.014 -6.679 0.088 1.00 94.88 82 ARG A O 1
ATOM 642 N N . PRO A 1 83 ? 15.101 -6.187 2.092 1.00 96.38 83 PRO A N 1
ATOM 643 C CA . PRO A 1 83 ? 16.335 -6.344 2.842 1.00 96.38 83 PRO A CA 1
ATOM 644 C C . PRO A 1 83 ? 16.725 -7.821 2.963 1.00 96.38 83 PRO A C 1
ATOM 646 O O . PRO A 1 83 ? 15.906 -8.717 2.766 1.00 96.38 83 PRO A O 1
ATOM 649 N N . ALA A 1 84 ? 17.982 -8.074 3.334 1.00 95.06 84 ALA A N 1
ATOM 650 C CA . ALA A 1 84 ? 18.496 -9.431 3.545 1.00 95.06 84 ALA A CA 1
ATOM 651 C C . ALA A 1 84 ? 17.750 -10.187 4.659 1.00 95.06 84 ALA A C 1
ATOM 653 O O . ALA A 1 84 ? 17.565 -11.398 4.578 1.00 95.06 84 ALA A O 1
ATOM 654 N N . SER A 1 85 ? 17.313 -9.447 5.680 1.00 96.25 85 SER A N 1
ATOM 655 C CA . SER A 1 85 ? 16.546 -9.951 6.815 1.00 96.25 85 SER A CA 1
ATOM 656 C C . SER A 1 85 ? 15.457 -8.946 7.163 1.00 96.25 85 SER A C 1
ATOM 658 O O . SER A 1 85 ? 15.721 -7.743 7.194 1.00 96.25 85 SER A O 1
ATOM 660 N N . ILE A 1 86 ? 14.248 -9.429 7.442 1.00 96.44 86 ILE A N 1
ATOM 661 C CA . ILE A 1 86 ? 13.118 -8.597 7.875 1.00 96.44 86 ILE A CA 1
ATOM 662 C C . ILE A 1 86 ? 13.182 -8.419 9.397 1.00 96.44 86 ILE A C 1
ATOM 664 O O . ILE A 1 86 ? 13.443 -9.375 10.126 1.00 96.44 86 ILE A O 1
ATOM 668 N N . SER A 1 87 ? 12.951 -7.199 9.878 1.00 97.56 87 SER A N 1
ATOM 669 C CA . SER A 1 87 ? 12.966 -6.852 11.302 1.00 97.56 87 SER A CA 1
ATOM 670 C C . SER A 1 87 ? 12.018 -5.697 11.620 1.00 97.56 87 SER A C 1
ATOM 672 O O . SER A 1 87 ? 11.791 -4.833 10.773 1.00 97.56 87 SER A O 1
ATOM 674 N N . GLY A 1 88 ? 11.547 -5.645 12.867 1.00 97.31 88 GLY A N 1
ATOM 675 C CA . GLY A 1 88 ? 10.601 -4.638 13.350 1.00 97.31 88 GLY A CA 1
ATOM 676 C C . GLY A 1 88 ? 9.154 -4.958 12.968 1.00 97.31 88 GLY A C 1
ATOM 677 O O . GLY A 1 88 ? 8.868 -6.008 12.395 1.00 97.31 88 GLY A O 1
ATOM 678 N N . ALA A 1 89 ? 8.232 -4.068 13.327 1.00 97.00 89 ALA A N 1
ATOM 679 C CA . ALA A 1 89 ? 6.804 -4.247 13.085 1.00 97.00 89 ALA A CA 1
ATOM 680 C C . ALA A 1 89 ? 6.093 -2.897 12.943 1.00 97.00 89 ALA A C 1
ATOM 682 O O . ALA A 1 89 ? 6.623 -1.850 13.323 1.00 97.00 89 ALA A O 1
ATOM 683 N N . ALA A 1 90 ? 4.873 -2.941 12.418 1.00 97.44 90 ALA A N 1
ATOM 684 C CA . ALA A 1 90 ? 3.973 -1.802 12.409 1.00 97.44 90 ALA A CA 1
ATOM 685 C C . ALA A 1 90 ? 3.142 -1.748 13.692 1.00 97.44 90 ALA A C 1
ATOM 687 O O . ALA A 1 90 ? 2.735 -2.785 14.220 1.00 97.44 90 ALA A O 1
ATOM 688 N N . SER A 1 91 ? 2.830 -0.539 14.143 1.00 98.31 91 SER A N 1
ATOM 689 C CA . SER A 1 91 ? 1.835 -0.302 15.183 1.00 98.31 91 SER A CA 1
ATOM 690 C C . SER A 1 91 ? 0.684 0.544 14.649 1.00 98.31 91 SER A C 1
ATOM 692 O O . SER A 1 91 ? 0.847 1.350 13.728 1.00 98.31 91 SER A O 1
ATOM 694 N N . TYR A 1 92 ? -0.498 0.332 15.225 1.00 98.50 92 TYR A N 1
ATOM 695 C CA . TYR A 1 92 ? -1.738 0.935 14.761 1.00 98.50 92 TYR A CA 1
ATOM 696 C C . TYR A 1 92 ? -2.443 1.640 15.914 1.00 98.50 92 TYR A C 1
ATOM 698 O O . TYR A 1 92 ? -2.642 1.063 16.984 1.00 98.50 92 TYR A O 1
ATOM 706 N N . THR A 1 93 ? -2.850 2.886 15.689 1.00 98.56 93 THR A N 1
ATOM 707 C CA . THR A 1 93 ? -3.663 3.651 16.639 1.00 98.56 93 THR A CA 1
ATOM 708 C C . THR A 1 93 ? -4.872 4.225 15.923 1.00 98.56 93 THR A C 1
ATOM 710 O O . THR A 1 93 ? -4.733 4.952 14.943 1.00 98.56 93 THR A O 1
ATOM 713 N N . LEU A 1 94 ? -6.067 3.925 16.416 1.00 98.31 94 LEU A N 1
ATOM 714 C CA . LEU A 1 94 ? -7.306 4.514 15.931 1.00 98.31 94 LEU A CA 1
ATOM 715 C C . LEU A 1 94 ? -7.699 5.658 16.865 1.00 98.31 94 LEU A C 1
ATOM 717 O O . LEU A 1 94 ? -7.919 5.438 18.054 1.00 98.31 94 LEU A O 1
ATOM 721 N N . LYS A 1 95 ? -7.799 6.876 16.333 1.00 98.00 95 LYS A N 1
ATOM 722 C CA . LYS A 1 95 ? -8.244 8.051 17.087 1.00 98.00 95 LYS A CA 1
ATOM 723 C C . LYS A 1 95 ? -9.620 8.499 16.599 1.00 98.00 95 LYS A C 1
ATOM 725 O O . LYS A 1 95 ? -9.694 9.127 15.538 1.00 98.00 95 LYS A O 1
ATOM 730 N N . PRO A 1 96 ? -10.711 8.182 17.315 1.00 97.06 96 PRO A N 1
ATOM 731 C CA . PRO A 1 96 ? -12.033 8.700 16.993 1.00 97.06 96 PRO A CA 1
ATOM 732 C C . PRO A 1 96 ? -12.052 10.223 17.142 1.00 97.06 96 PRO A C 1
ATOM 734 O O . PRO A 1 96 ? -11.544 10.760 18.122 1.00 97.06 96 PRO A O 1
ATOM 737 N N . SER A 1 97 ? -12.634 10.925 16.176 1.00 95.88 97 SER A N 1
ATOM 738 C CA . SER A 1 97 ? -12.874 12.370 16.261 1.00 95.88 97 SER A CA 1
ATOM 739 C C . SER A 1 97 ? -14.325 12.687 16.620 1.00 95.88 97 SER A C 1
ATOM 741 O O . SER A 1 97 ? -14.594 13.701 17.256 1.00 95.88 97 SER A O 1
ATOM 743 N N . ASN A 1 98 ? -15.261 11.818 16.234 1.00 93.44 98 ASN A N 1
ATOM 744 C CA . ASN A 1 98 ? -16.671 11.844 16.624 1.00 93.44 98 ASN A CA 1
ATOM 745 C C . ASN A 1 98 ? -17.310 10.466 16.338 1.00 93.44 98 ASN A C 1
ATOM 747 O O . ASN A 1 98 ? -16.609 9.491 16.071 1.00 93.44 98 ASN A O 1
ATOM 751 N N . ALA A 1 99 ? -18.642 10.365 16.393 1.00 91.12 99 ALA A N 1
ATOM 752 C CA . ALA A 1 99 ? -19.359 9.104 16.186 1.00 91.12 99 ALA A CA 1
ATOM 753 C C . ALA A 1 99 ? -19.195 8.492 14.778 1.00 91.12 99 ALA A C 1
ATOM 755 O O . ALA A 1 99 ? -19.396 7.291 14.624 1.00 91.12 99 ALA A O 1
ATOM 756 N N . THR A 1 100 ? -18.850 9.286 13.762 1.00 95.06 100 THR A N 1
ATOM 757 C CA . THR A 1 100 ? -18.730 8.850 12.357 1.00 95.06 100 THR A CA 1
ATOM 758 C C . THR A 1 100 ? -17.374 9.193 11.738 1.00 95.06 100 THR A C 1
ATOM 760 O O . THR A 1 100 ? -17.165 9.006 10.540 1.00 95.06 100 THR A O 1
ATOM 763 N N . GLY A 1 101 ? -16.427 9.679 12.537 1.00 96.88 101 GLY A N 1
ATOM 764 C CA . GLY A 1 101 ? -15.115 10.124 12.092 1.00 96.88 101 GLY A CA 1
ATOM 765 C C . GLY A 1 101 ? -14.013 9.551 12.967 1.00 96.88 101 GLY A C 1
ATOM 766 O O . GLY A 1 101 ? -14.114 9.546 14.194 1.00 96.88 101 GLY A O 1
ATOM 767 N N . ALA A 1 102 ? -12.939 9.093 12.333 1.00 97.62 102 ALA A N 1
ATOM 768 C CA . ALA A 1 102 ? -11.713 8.699 13.014 1.00 97.62 102 ALA A CA 1
ATOM 769 C C . ALA A 1 102 ? -10.498 8.907 12.112 1.00 97.62 102 ALA A C 1
ATOM 771 O O . ALA A 1 102 ? -10.629 9.038 10.899 1.00 97.62 102 ALA A O 1
ATOM 772 N N . THR A 1 103 ? -9.310 8.882 12.704 1.00 98.06 103 THR A N 1
ATOM 773 C CA . THR A 1 103 ? -8.046 8.786 11.974 1.00 98.06 103 THR A CA 1
ATOM 774 C C . THR A 1 103 ? -7.334 7.510 12.393 1.00 98.06 103 THR A C 1
ATOM 776 O O . THR A 1 103 ? -7.105 7.295 13.584 1.00 98.06 103 THR A O 1
ATOM 779 N N . LEU A 1 104 ? -6.974 6.669 11.424 1.00 98.06 104 LEU A N 1
ATOM 780 C CA . LEU A 1 104 ? -6.065 5.550 11.639 1.00 98.06 104 LEU A CA 1
ATOM 781 C C . LEU A 1 104 ? -4.628 6.035 11.450 1.00 98.06 104 LEU A C 1
ATOM 783 O O . LEU A 1 104 ? -4.244 6.456 10.361 1.00 98.06 104 LEU A O 1
ATOM 787 N N . PHE A 1 105 ? -3.840 5.964 12.512 1.00 98.19 105 PHE A N 1
ATOM 788 C CA . PHE A 1 105 ? -2.404 6.191 12.494 1.00 98.19 105 PHE A CA 1
ATOM 789 C C . PHE A 1 105 ? -1.689 4.852 12.357 1.00 98.19 105 PHE A C 1
ATOM 791 O O . PHE A 1 105 ? -1.941 3.926 13.129 1.00 98.19 105 PHE A O 1
ATOM 798 N N . ILE A 1 106 ? -0.798 4.774 11.378 1.00 98.25 106 ILE A N 1
ATOM 799 C CA . ILE A 1 106 ? 0.055 3.623 11.105 1.00 98.25 106 ILE A CA 1
ATOM 800 C C . ILE A 1 106 ? 1.491 4.102 11.293 1.00 98.25 106 ILE A C 1
ATOM 802 O O . ILE A 1 106 ? 1.929 5.002 10.575 1.00 98.25 106 ILE A O 1
ATOM 806 N N . ASP A 1 107 ? 2.205 3.525 12.252 1.00 98.31 107 ASP A N 1
ATOM 807 C CA . ASP A 1 107 ? 3.632 3.772 12.467 1.00 98.31 107 ASP A CA 1
ATOM 808 C C . ASP A 1 107 ? 4.410 2.511 12.090 1.00 98.31 107 ASP A C 1
ATOM 810 O O . ASP A 1 107 ? 4.324 1.490 12.778 1.00 98.31 107 ASP A O 1
ATOM 814 N N . ASN A 1 108 ? 5.108 2.555 10.955 1.00 98.19 108 ASN A N 1
ATOM 815 C CA . ASN A 1 108 ? 5.875 1.432 10.442 1.00 98.19 108 ASN A CA 1
ATOM 816 C C . ASN A 1 108 ? 7.332 1.534 10.902 1.00 98.19 108 ASN A C 1
ATOM 818 O O . ASN A 1 108 ? 8.176 2.127 10.232 1.00 98.19 108 ASN A O 1
ATOM 822 N N . GLN A 1 109 ? 7.635 0.883 12.023 1.00 98.06 109 GLN A N 1
ATOM 823 C CA . GLN A 1 109 ? 8.990 0.791 12.568 1.00 98.06 109 GLN A CA 1
ATOM 824 C C . GLN A 1 109 ? 9.755 -0.439 12.054 1.00 98.06 109 GLN A C 1
ATOM 826 O O . GLN A 1 109 ? 10.810 -0.788 12.584 1.00 98.06 109 GLN A O 1
ATOM 831 N N . SER A 1 110 ? 9.227 -1.128 11.038 1.00 98.00 110 SER A N 1
ATOM 832 C CA . SER A 1 110 ? 9.928 -2.226 10.379 1.00 98.00 110 SER A CA 1
ATOM 833 C C . SER A 1 110 ? 10.862 -1.730 9.274 1.00 98.00 110 SER A C 1
ATOM 835 O O . SER A 1 110 ? 10.800 -0.579 8.832 1.00 98.00 110 SER A O 1
ATOM 837 N N . ASN A 1 111 ? 11.746 -2.617 8.818 1.00 98.31 111 ASN A N 1
ATOM 838 C CA . ASN A 1 111 ? 12.651 -2.353 7.702 1.00 98.31 111 ASN A CA 1
ATOM 839 C C . ASN A 1 111 ? 12.076 -2.752 6.327 1.00 98.31 111 ASN A C 1
ATOM 841 O O . ASN A 1 111 ? 12.824 -2.781 5.348 1.00 98.31 111 ASN A O 1
ATOM 845 N N . VAL A 1 112 ? 10.774 -3.035 6.255 1.00 98.00 112 VAL A N 1
ATOM 846 C CA . VAL A 1 112 ? 9.995 -3.290 5.033 1.00 98.00 112 VAL A CA 1
ATOM 847 C C . VAL A 1 112 ? 8.755 -2.403 5.016 1.00 98.00 112 VAL A C 1
ATOM 849 O O . VAL A 1 112 ? 8.381 -1.833 6.039 1.00 98.00 112 VAL A O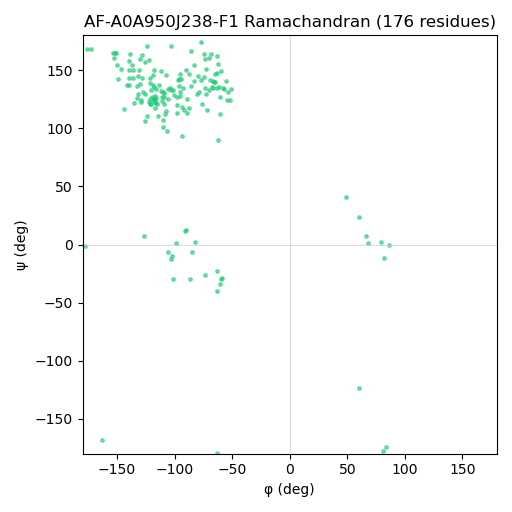 1
ATOM 852 N N . HIS A 1 113 ? 8.121 -2.228 3.864 1.00 98.06 113 HIS A N 1
ATOM 853 C CA . HIS A 1 113 ? 6.858 -1.509 3.794 1.00 98.06 113 HIS A CA 1
ATOM 854 C C . HIS A 1 113 ? 5.709 -2.300 4.446 1.00 98.06 113 HIS A C 1
ATOM 856 O O . HIS A 1 113 ? 5.751 -3.516 4.626 1.00 98.06 113 HIS A O 1
ATOM 862 N N . VAL A 1 114 ? 4.654 -1.569 4.785 1.00 97.19 114 VAL A N 1
ATOM 863 C CA . VAL A 1 114 ? 3.369 -2.081 5.252 1.00 97.19 114 VAL A CA 1
ATOM 864 C C . VAL A 1 114 ? 2.339 -1.829 4.161 1.00 97.19 114 VAL A C 1
ATOM 866 O O . VAL A 1 114 ? 2.240 -0.708 3.656 1.00 97.19 114 VAL A O 1
ATOM 869 N N . PHE A 1 115 ? 1.573 -2.864 3.828 1.00 96.88 115 PHE A N 1
ATOM 870 C CA . PHE A 1 115 ? 0.508 -2.830 2.834 1.00 96.88 115 PHE A CA 1
ATOM 871 C C . PHE A 1 115 ? -0.815 -3.243 3.470 1.00 96.88 115 PHE A C 1
ATOM 873 O O . PHE A 1 115 ? -0.932 -4.337 4.023 1.00 96.88 115 PHE A O 1
ATOM 880 N N . LEU A 1 116 ? -1.812 -2.368 3.382 1.00 95.81 116 LEU A N 1
ATOM 881 C CA . LEU A 1 116 ? -3.183 -2.661 3.784 1.00 95.81 116 LEU A CA 1
ATOM 882 C C . LEU A 1 116 ? -4.076 -2.449 2.569 1.00 95.81 116 LEU A C 1
ATOM 884 O O . LEU A 1 116 ? -4.106 -1.356 2.007 1.00 95.81 116 LEU A O 1
ATOM 888 N N . SER A 1 117 ? -4.850 -3.461 2.201 1.00 96.75 117 SER A 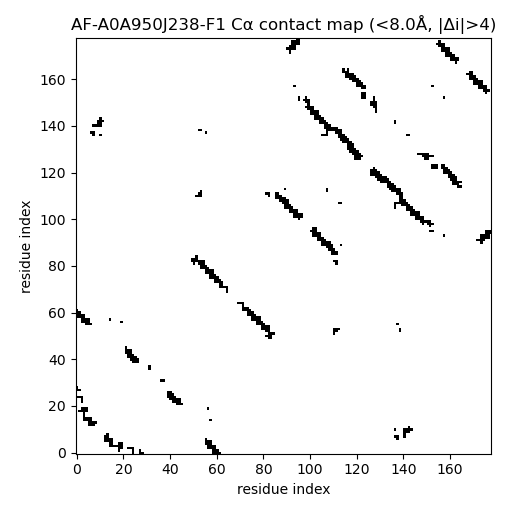N 1
ATOM 889 C CA . SER A 1 117 ? -5.942 -3.317 1.240 1.00 96.75 117 SER A CA 1
ATOM 890 C C . SER A 1 117 ? -7.224 -3.924 1.795 1.00 96.75 117 SER A C 1
ATOM 892 O O . SER A 1 117 ? -7.188 -4.711 2.741 1.00 96.75 117 SER A O 1
ATOM 894 N N . LYS A 1 118 ? -8.376 -3.519 1.249 1.00 96.88 118 LYS A N 1
ATOM 895 C CA . LYS A 1 118 ? -9.700 -3.981 1.707 1.00 96.88 118 LYS A CA 1
ATOM 896 C C . LYS A 1 118 ? -9.893 -3.898 3.232 1.00 96.88 118 LYS A C 1
ATOM 898 O O . LYS A 1 118 ? -10.442 -4.804 3.864 1.00 96.88 118 LYS A O 1
ATOM 903 N N . LEU A 1 119 ? -9.404 -2.810 3.826 1.00 97.88 119 LEU A N 1
ATOM 904 C CA . LEU A 1 119 ? -9.372 -2.630 5.270 1.00 97.88 119 LEU A CA 1
ATOM 905 C C . LEU A 1 119 ? -10.783 -2.653 5.872 1.00 97.88 119 LEU A C 1
ATOM 907 O O . LEU A 1 119 ? -11.662 -1.877 5.501 1.00 97.88 119 LEU A O 1
ATOM 911 N N . THR A 1 120 ? -10.961 -3.502 6.873 1.00 98.25 120 THR A N 1
ATOM 912 C CA . THR A 1 120 ? -12.130 -3.573 7.742 1.00 98.25 120 THR A CA 1
ATOM 913 C C . THR A 1 120 ? -11.693 -3.286 9.173 1.00 98.25 120 THR A C 1
ATOM 915 O O . THR A 1 120 ? -10.677 -3.811 9.625 1.00 98.25 120 THR A O 1
ATOM 918 N N . ILE A 1 121 ? -12.456 -2.460 9.889 1.00 98.12 121 ILE A N 1
ATOM 919 C CA . ILE A 1 121 ? -12.214 -2.168 11.306 1.00 98.12 121 ILE A CA 1
ATOM 920 C C . ILE A 1 121 ? -13.429 -2.593 12.113 1.00 98.12 121 ILE A C 1
ATOM 922 O O . ILE A 1 121 ? -14.548 -2.146 11.840 1.00 98.12 121 ILE 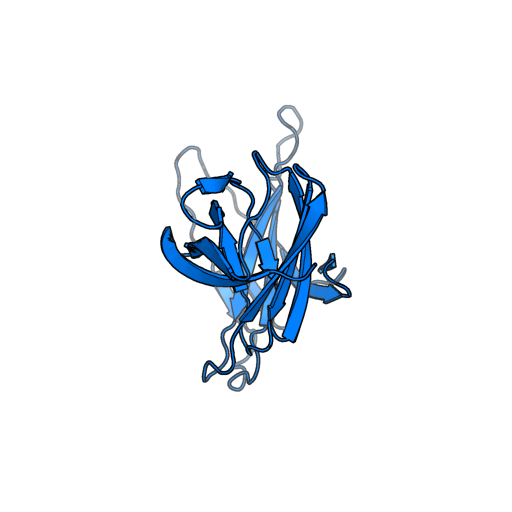A O 1
ATOM 926 N N . THR A 1 122 ? -13.192 -3.409 13.132 1.00 98.12 122 THR A N 1
ATOM 927 C CA . THR A 1 122 ? -14.208 -3.879 14.073 1.00 98.12 122 THR A CA 1
ATOM 928 C C . THR A 1 122 ? -13.883 -3.366 15.471 1.00 98.12 122 THR A C 1
ATOM 930 O O . THR A 1 122 ? -12.775 -3.553 15.967 1.00 98.12 122 THR A O 1
ATOM 933 N N . ALA A 1 123 ? -14.847 -2.702 16.108 1.00 95.62 123 ALA A N 1
ATOM 934 C CA . ALA A 1 123 ? -14.740 -2.197 17.474 1.00 95.62 123 ALA A CA 1
ATOM 935 C C . ALA A 1 123 ? -15.842 -2.834 18.333 1.00 95.62 123 ALA A C 1
ATOM 937 O O . ALA A 1 123 ? -17.031 -2.716 18.021 1.00 95.62 123 ALA A O 1
ATOM 938 N N . GLY A 1 124 ? -15.452 -3.544 19.395 1.00 91.25 124 GLY A N 1
ATOM 939 C CA . GLY A 1 124 ? -16.356 -4.469 20.084 1.00 91.25 124 GLY A CA 1
ATOM 940 C C . GLY A 1 124 ? -16.844 -5.556 19.122 1.00 91.25 124 GLY A C 1
ATOM 941 O O . GLY A 1 124 ? -16.038 -6.223 18.485 1.00 91.25 124 GLY A O 1
ATOM 942 N N . GLU A 1 125 ? -18.161 -5.696 18.974 1.00 90.88 125 GLU A N 1
ATOM 943 C CA . GLU A 1 125 ? -18.786 -6.685 18.076 1.00 90.88 125 GLU A CA 1
ATOM 944 C C . GLU A 1 125 ? -19.217 -6.098 16.721 1.00 90.88 125 GLU A C 1
ATOM 946 O O . GLU A 1 125 ? -19.803 -6.794 15.893 1.00 90.88 125 GLU A O 1
ATOM 951 N N . LYS A 1 126 ? -18.975 -4.801 16.482 1.00 94.75 126 LYS A N 1
ATOM 952 C CA . LYS A 1 126 ? -19.489 -4.098 15.301 1.00 94.75 126 LYS A CA 1
ATOM 953 C C . LYS A 1 126 ? -18.370 -3.708 14.350 1.00 94.75 126 LYS A C 1
ATOM 955 O O . LYS A 1 126 ? -17.394 -3.074 14.745 1.00 94.75 126 LYS A O 1
ATOM 960 N N . THR A 1 127 ? -18.558 -4.007 13.068 1.00 97.69 127 THR A N 1
ATOM 961 C CA . THR A 1 127 ? -17.747 -3.423 11.997 1.00 97.69 127 THR A CA 1
ATOM 962 C C . THR A 1 127 ? -18.117 -1.952 11.827 1.00 97.69 127 THR A C 1
ATOM 964 O O . THR A 1 127 ? -19.246 -1.623 11.462 1.00 97.69 127 THR A O 1
ATOM 967 N N . VAL A 1 128 ? -17.156 -1.071 12.100 1.00 97.50 128 VAL A N 1
ATOM 968 C CA . VAL A 1 128 ? -17.315 0.393 12.070 1.00 97.50 128 VAL A CA 1
ATOM 969 C C . VAL A 1 128 ? -16.699 1.030 10.827 1.00 97.50 128 VAL A C 1
ATOM 971 O O . VAL A 1 128 ? -16.960 2.195 10.543 1.00 97.50 128 VAL A O 1
ATOM 974 N N . TYR A 1 129 ? -15.888 0.288 10.071 1.00 98.00 129 TYR A N 1
ATOM 975 C CA . TYR A 1 129 ? -15.324 0.740 8.801 1.00 98.00 129 TYR A CA 1
ATOM 976 C C . TYR A 1 129 ? -15.111 -0.436 7.852 1.00 98.00 129 TYR A C 1
ATOM 978 O O . TYR A 1 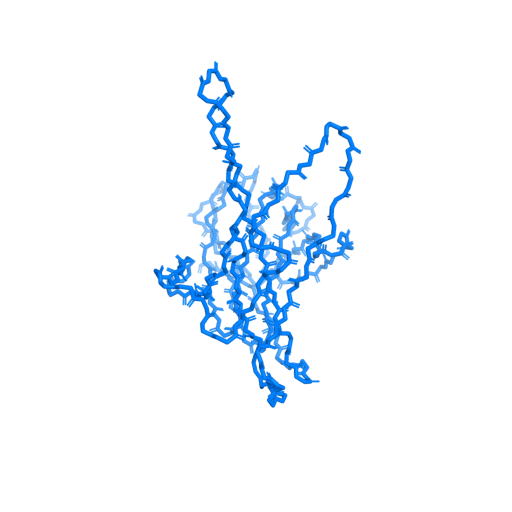129 ? -14.687 -1.511 8.277 1.00 98.00 129 TYR A O 1
ATOM 986 N N . LYS A 1 130 ? -15.359 -0.198 6.563 1.00 97.88 130 LYS A N 1
ATOM 987 C CA . LYS A 1 130 ? -14.975 -1.077 5.461 1.00 97.88 130 LYS A CA 1
ATOM 988 C C . LYS A 1 130 ? -14.593 -0.208 4.266 1.00 97.88 130 LYS A C 1
ATOM 990 O O . LYS A 1 130 ? -15.433 0.526 3.753 1.00 97.88 130 LYS A O 1
ATOM 995 N N . GLY A 1 131 ? -13.341 -0.288 3.844 1.00 94.81 131 GLY A N 1
ATOM 996 C CA . GLY A 1 131 ? -12.799 0.424 2.691 1.00 94.81 131 GLY A CA 1
ATOM 997 C C . GLY A 1 131 ? -12.136 -0.540 1.720 1.00 94.81 131 GLY A C 1
ATOM 998 O O . GLY A 1 131 ? -11.752 -1.638 2.109 1.00 94.81 131 GLY A O 1
ATOM 999 N N . ALA A 1 132 ? -12.021 -0.139 0.456 1.00 89.19 132 ALA A N 1
ATOM 1000 C CA . ALA A 1 132 ? -11.311 -0.898 -0.577 1.00 89.19 132 ALA A CA 1
ATOM 1001 C C . ALA A 1 132 ? -9.948 -0.284 -0.934 1.00 89.19 132 ALA A C 1
ATOM 1003 O O . ALA A 1 132 ? -9.198 -0.885 -1.698 1.00 89.19 132 ALA A O 1
ATOM 1004 N N . ASP A 1 133 ? -9.634 0.890 -0.382 1.00 91.44 133 ASP A N 1
ATOM 1005 C CA . ASP A 1 133 ? -8.412 1.619 -0.692 1.00 91.44 133 ASP A CA 1
ATOM 1006 C C . ASP A 1 133 ? -7.164 0.835 -0.282 1.00 91.44 133 ASP A C 1
ATOM 1008 O O . ASP A 1 133 ? -7.146 0.104 0.714 1.00 91.44 133 ASP A O 1
ATOM 1012 N N . THR A 1 134 ? -6.107 1.031 -1.061 1.00 93.56 134 THR A N 1
ATOM 1013 C CA . THR A 1 134 ? -4.778 0.505 -0.778 1.00 93.56 134 THR A CA 1
ATOM 1014 C C . THR A 1 134 ? -3.949 1.557 -0.056 1.00 93.56 134 THR A C 1
ATOM 1016 O O . THR A 1 134 ? -3.847 2.702 -0.497 1.00 93.56 134 THR A O 1
ATOM 1019 N N . ILE A 1 135 ? -3.315 1.157 1.040 1.00 95.44 135 ILE A N 1
ATOM 1020 C CA . ILE A 1 135 ? -2.473 2.016 1.862 1.00 95.44 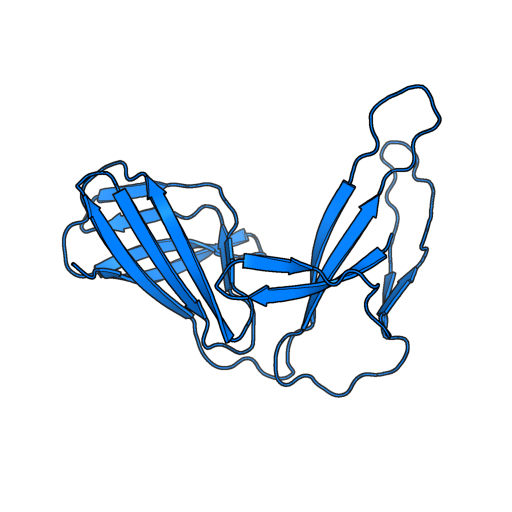135 ILE A CA 1
ATOM 1021 C C . ILE A 1 135 ? -1.078 1.405 1.919 1.00 95.44 135 ILE A C 1
ATOM 1023 O O . ILE A 1 135 ? -0.905 0.292 2.412 1.00 95.44 135 ILE A O 1
ATOM 1027 N N . TYR A 1 136 ? -0.089 2.176 1.468 1.00 96.31 136 TYR A N 1
ATOM 1028 C CA . TYR A 1 136 ? 1.324 1.870 1.651 1.00 96.31 136 TYR A CA 1
ATOM 1029 C C . TYR A 1 136 ? 1.933 2.781 2.711 1.00 96.31 136 TYR A C 1
ATOM 1031 O O . TYR A 1 136 ? 1.764 4.007 2.667 1.00 96.31 136 TYR A O 1
ATOM 1039 N N . VAL A 1 137 ? 2.694 2.184 3.624 1.00 97.75 137 VAL A N 1
ATOM 1040 C CA . VAL A 1 137 ? 3.562 2.900 4.564 1.00 97.75 137 VAL A CA 1
ATOM 1041 C C . VAL A 1 137 ? 4.963 2.327 4.426 1.00 97.75 137 VAL A C 1
ATOM 1043 O O . VAL A 1 137 ? 5.207 1.195 4.836 1.00 97.75 137 VAL A O 1
ATOM 1046 N N . LEU A 1 138 ? 5.874 3.075 3.806 1.00 98.25 138 LEU A N 1
ATOM 1047 C CA . LEU A 1 138 ? 7.234 2.605 3.540 1.00 98.25 138 LEU A CA 1
ATOM 1048 C C . LEU A 1 138 ? 7.989 2.324 4.845 1.00 98.25 138 LEU A C 1
ATOM 1050 O O . LEU A 1 138 ? 7.594 2.783 5.919 1.00 98.25 138 LEU A O 1
ATOM 1054 N N . ALA A 1 139 ? 9.079 1.564 4.755 1.00 98.06 139 ALA A N 1
ATOM 1055 C CA . ALA A 1 139 ? 9.923 1.252 5.904 1.00 98.06 139 ALA A CA 1
ATOM 1056 C C . ALA A 1 139 ? 10.322 2.525 6.676 1.00 98.06 139 ALA A C 1
ATOM 1058 O O . ALA A 1 139 ? 10.690 3.539 6.073 1.00 98.06 139 ALA A O 1
ATOM 1059 N N . GLY A 1 140 ? 10.216 2.485 8.005 1.00 97.19 140 GLY A N 1
ATOM 1060 C CA . GLY A 1 140 ? 10.531 3.612 8.891 1.00 97.19 140 GLY A CA 1
ATOM 1061 C C . GLY A 1 140 ? 9.610 4.835 8.770 1.00 97.19 140 GLY A C 1
ATOM 1062 O O . GLY A 1 140 ? 9.922 5.880 9.341 1.00 97.19 140 GLY A O 1
ATOM 1063 N N . ASN A 1 141 ? 8.515 4.754 8.008 1.00 98.19 141 ASN A N 1
ATOM 1064 C CA . ASN A 1 141 ? 7.586 5.864 7.808 1.00 98.19 141 ASN A CA 1
ATOM 1065 C C . ASN A 1 141 ? 6.301 5.705 8.623 1.00 98.19 141 ASN A C 1
ATOM 1067 O O . ASN A 1 141 ? 6.000 4.664 9.199 1.00 98.19 141 ASN A O 1
ATOM 1071 N N . ARG A 1 142 ? 5.507 6.776 8.637 1.00 97.94 142 ARG A N 1
ATOM 1072 C CA . ARG A 1 142 ? 4.193 6.828 9.281 1.00 97.94 142 ARG A CA 1
ATOM 1073 C C . ARG A 1 142 ? 3.156 7.413 8.339 1.00 97.94 142 ARG A C 1
ATOM 1075 O O . ARG A 1 142 ? 3.488 8.276 7.527 1.00 97.94 142 ARG A O 1
ATOM 1082 N N . ARG A 1 143 ? 1.899 7.001 8.485 1.00 97.44 143 ARG A N 1
ATOM 1083 C CA . ARG A 1 143 ? 0.773 7.534 7.708 1.00 97.44 143 ARG A CA 1
ATOM 1084 C C . ARG A 1 143 ? -0.458 7.711 8.586 1.00 97.44 143 ARG A C 1
ATOM 1086 O O . ARG A 1 143 ? -0.731 6.894 9.461 1.00 97.44 143 ARG A O 1
ATOM 1093 N N . SER A 1 144 ? -1.202 8.778 8.319 1.00 96.88 144 SER A N 1
ATOM 1094 C CA . SER A 1 144 ? -2.474 9.081 8.973 1.00 96.88 144 SER A CA 1
ATOM 1095 C C . SER A 1 144 ? -3.576 9.018 7.930 1.00 96.88 144 SER A C 1
ATOM 1097 O O . SER A 1 144 ? -3.530 9.745 6.939 1.00 96.88 144 SER A O 1
ATOM 1099 N N . VAL A 1 145 ? -4.558 8.149 8.142 1.00 96.56 145 VAL A N 1
ATOM 1100 C CA . VAL A 1 145 ? -5.644 7.906 7.193 1.00 96.56 145 VAL A CA 1
ATOM 1101 C C . VAL A 1 145 ? -6.955 8.370 7.822 1.00 96.56 145 VAL A C 1
ATOM 1103 O O . VAL A 1 145 ? -7.399 7.758 8.797 1.00 96.56 145 VAL A O 1
ATOM 1106 N N . PRO A 1 146 ? -7.576 9.453 7.323 1.00 96.81 146 PRO A N 1
ATOM 1107 C CA . PRO A 1 146 ? -8.896 9.859 7.781 1.00 96.81 146 PRO A CA 1
ATOM 1108 C C . PRO A 1 146 ? -9.946 8.852 7.302 1.00 96.81 146 PRO A C 1
ATOM 1110 O O . PRO A 1 146 ? -9.981 8.475 6.132 1.00 96.81 146 PRO A O 1
ATOM 1113 N N . LEU A 1 147 ? -10.820 8.437 8.211 1.00 97.19 147 LEU A N 1
ATOM 1114 C CA . LEU A 1 147 ? -11.845 7.426 7.995 1.00 97.19 147 LEU A CA 1
ATOM 1115 C C . LEU A 1 147 ? -13.229 8.012 8.259 1.00 97.19 147 LEU A C 1
ATOM 1117 O O . LEU A 1 147 ? -13.452 8.718 9.247 1.00 97.19 147 LEU A O 1
ATOM 1121 N N . ARG A 1 148 ? -14.176 7.652 7.392 1.00 97.38 148 ARG A N 1
ATOM 1122 C CA . ARG A 1 148 ? -15.609 7.839 7.629 1.00 97.38 148 ARG A CA 1
ATOM 1123 C C . ARG A 1 148 ? -16.178 6.526 8.139 1.00 97.38 148 ARG A C 1
ATOM 1125 O O . ARG A 1 148 ? -16.169 5.532 7.419 1.00 97.38 148 ARG A O 1
ATOM 1132 N N . LEU A 1 149 ? -16.614 6.524 9.388 1.00 96.94 149 LEU A N 1
ATOM 1133 C CA . LEU A 1 149 ? -17.123 5.346 10.070 1.00 96.94 149 LEU A CA 1
ATOM 1134 C C . LEU A 1 149 ? -18.633 5.201 9.871 1.00 96.94 149 LEU A C 1
ATOM 1136 O O . LEU A 1 149 ? -19.359 6.190 9.771 1.00 96.94 149 LEU A O 1
ATOM 1140 N N . SER A 1 150 ? -19.108 3.959 9.881 1.00 96.62 150 SER A N 1
ATOM 1141 C CA . SER A 1 150 ? -20.533 3.611 9.913 1.00 96.62 150 SER A CA 1
ATOM 1142 C C . SER A 1 150 ? -21.118 3.594 11.331 1.00 96.62 150 SER A C 1
ATOM 1144 O O . SER A 1 150 ? -22.326 3.439 11.495 1.00 96.62 150 SER A O 1
ATOM 1146 N N . GLY A 1 151 ? -20.284 3.752 12.363 1.00 92.88 151 GLY A N 1
ATOM 1147 C CA . GLY A 1 151 ? -20.705 3.782 13.759 1.00 92.88 151 GLY A CA 1
ATOM 1148 C C . GLY A 1 151 ? -19.575 4.154 14.716 1.00 92.88 151 GLY A C 1
ATOM 1149 O O . GLY A 1 151 ? -18.402 4.176 14.340 1.00 92.88 151 GLY A O 1
ATOM 1150 N N . ALA A 1 152 ? -19.942 4.437 15.966 1.00 92.94 152 ALA A N 1
ATOM 1151 C CA . ALA A 1 152 ? -18.998 4.864 16.990 1.00 92.94 152 ALA A CA 1
ATOM 1152 C C . ALA A 1 152 ? -18.012 3.748 17.366 1.00 92.94 152 ALA A C 1
ATOM 1154 O O . ALA A 1 152 ? -18.388 2.584 17.512 1.00 92.94 152 ALA A O 1
ATOM 1155 N N . VAL A 1 153 ? -16.753 4.127 17.587 1.00 95.19 153 VAL A N 1
ATOM 1156 C CA . VAL A 1 153 ? -15.721 3.226 18.111 1.00 95.19 153 VAL A CA 1
ATOM 1157 C C . VAL A 1 153 ? -15.938 3.037 19.610 1.00 95.19 153 VAL A C 1
ATOM 1159 O O . VAL A 1 153 ? -15.904 3.999 20.378 1.00 95.19 153 VAL A O 1
ATOM 1162 N N . VAL A 1 154 ? -16.138 1.791 20.032 1.00 91.88 154 VAL A N 1
ATOM 1163 C CA . VAL A 1 154 ? -16.299 1.403 21.439 1.00 91.88 154 VAL A CA 1
ATOM 1164 C C . VAL A 1 154 ? -15.108 0.568 21.912 1.00 91.88 154 VAL A C 1
ATOM 1166 O O . VAL A 1 154 ? -14.508 -0.160 21.128 1.00 91.88 154 VAL A O 1
ATOM 1169 N N . GLY A 1 155 ? -14.779 0.663 23.203 1.00 92.88 155 GLY A N 1
ATOM 1170 C CA . GLY A 1 155 ? -13.640 -0.041 23.807 1.00 92.88 155 GLY A CA 1
ATOM 1171 C C . GLY A 1 155 ? -12.289 0.668 23.649 1.00 92.88 155 GLY A C 1
ATOM 1172 O O . GLY A 1 155 ? -12.220 1.812 23.198 1.00 92.88 155 GLY A O 1
ATOM 1173 N N . GLU A 1 156 ? -11.230 -0.022 24.083 1.00 95.81 156 GLU A N 1
ATOM 1174 C CA . GLU A 1 156 ? -9.828 0.443 24.070 1.00 95.81 156 GLU A CA 1
ATOM 1175 C C . GLU A 1 156 ? -9.004 -0.158 22.921 1.00 95.81 156 GLU A C 1
ATOM 1177 O O . GLU A 1 156 ? -7.870 0.254 22.675 1.00 95.81 156 GLU A O 1
ATOM 1182 N N . ARG A 1 157 ? -9.558 -1.148 22.214 1.00 96.88 157 ARG A N 1
ATOM 1183 C CA . ARG A 1 157 ? -8.926 -1.813 21.073 1.00 96.88 157 ARG A CA 1
ATOM 1184 C C . ARG A 1 157 ? -9.923 -1.998 19.939 1.00 96.88 157 ARG A C 1
ATOM 1186 O O . ARG A 1 157 ? -11.116 -2.170 20.184 1.00 96.88 157 ARG A O 1
ATOM 1193 N N . ALA A 1 158 ? -9.410 -1.986 18.718 1.00 97.75 158 ALA A N 1
ATOM 1194 C CA . ALA A 1 158 ? -10.150 -2.330 17.515 1.00 97.75 158 ALA A CA 1
ATOM 1195 C C . ALA A 1 158 ? -9.353 -3.348 16.694 1.00 97.75 158 ALA A C 1
ATOM 1197 O O . ALA A 1 158 ? -8.140 -3.208 16.531 1.00 97.75 158 ALA A O 1
ATOM 1198 N N . GLU A 1 159 ? -10.038 -4.351 16.154 1.00 98.25 159 GLU A N 1
ATOM 1199 C CA . GLU A 1 159 ? -9.440 -5.302 15.225 1.00 98.25 159 GLU A CA 1
ATOM 1200 C C . GLU A 1 159 ? -9.388 -4.674 13.830 1.00 98.25 159 GLU A C 1
ATOM 1202 O O . GLU A 1 159 ? -10.393 -4.177 13.316 1.00 98.25 159 GLU A O 1
ATOM 1207 N N . LEU A 1 160 ? -8.212 -4.717 13.213 1.00 98.25 160 LEU A N 1
ATOM 1208 C CA . LEU A 1 160 ? -8.003 -4.402 11.809 1.00 98.25 160 LEU A CA 1
ATOM 1209 C C . LEU A 1 160 ? -7.911 -5.711 11.036 1.00 98.25 160 LEU A C 1
ATOM 1211 O O . LEU A 1 160 ? -7.093 -6.561 11.376 1.00 98.25 160 LEU A O 1
ATOM 1215 N N . ARG A 1 161 ? -8.694 -5.848 9.969 1.00 98.12 161 ARG A N 1
ATOM 1216 C CA . ARG A 1 161 ? -8.570 -6.929 8.986 1.00 98.12 161 ARG A CA 1
ATOM 1217 C C . ARG A 1 161 ? -8.314 -6.341 7.615 1.00 98.12 161 ARG A C 1
ATOM 1219 O O . ARG A 1 161 ? -8.990 -5.395 7.228 1.00 98.12 161 ARG A O 1
ATOM 1226 N N . PHE A 1 162 ? -7.345 -6.875 6.892 1.00 97.56 162 PHE A N 1
ATOM 1227 C CA . PHE A 1 162 ? -6.937 -6.365 5.585 1.00 97.56 162 PHE A CA 1
ATOM 1228 C C . PHE A 1 162 ? -6.333 -7.491 4.750 1.00 97.56 162 PHE A C 1
ATOM 1230 O O . PHE A 1 162 ? -5.916 -8.512 5.289 1.00 97.56 162 PHE A O 1
ATOM 1237 N N . GLU A 1 163 ? -6.287 -7.311 3.439 1.00 96.69 163 GLU A N 1
ATOM 1238 C CA . GLU A 1 163 ? -5.562 -8.202 2.536 1.00 96.69 163 GLU A CA 1
ATOM 1239 C C . GLU A 1 163 ? -4.136 -7.677 2.320 1.00 96.69 163 GLU A C 1
ATOM 1241 O O . GLU A 1 163 ? -3.943 -6.471 2.105 1.00 96.69 163 GLU A O 1
ATOM 1246 N N . SER A 1 164 ? -3.148 -8.575 2.388 1.00 90.94 164 SER A N 1
ATOM 1247 C CA . SER A 1 164 ? -1.757 -8.313 1.998 1.00 90.94 164 SER A CA 1
ATOM 1248 C C . SER A 1 164 ? -1.580 -8.331 0.474 1.00 90.94 164 SER A C 1
ATOM 1250 O O . SER A 1 164 ? -2.510 -8.636 -0.269 1.00 90.94 164 SER A O 1
ATOM 1252 N N . GLU A 1 165 ? -0.381 -7.995 -0.012 1.00 89.44 165 GLU A N 1
ATOM 1253 C CA . GLU A 1 165 ? -0.081 -7.895 -1.453 1.00 89.44 165 GLU A CA 1
ATOM 1254 C C . GLU A 1 165 ? -0.318 -9.201 -2.231 1.00 89.44 165 GLU A C 1
ATOM 1256 O O . GLU A 1 165 ? -0.645 -9.170 -3.414 1.00 89.44 165 GLU A O 1
ATOM 1261 N N . ASP A 1 166 ? -0.178 -10.351 -1.570 1.00 89.88 166 ASP A N 1
ATOM 1262 C CA . ASP A 1 166 ? -0.447 -11.679 -2.133 1.00 89.88 166 ASP A CA 1
ATOM 1263 C C . ASP A 1 166 ? -1.936 -12.073 -2.102 1.00 89.88 166 ASP A C 1
ATOM 1265 O O . ASP A 1 166 ? -2.298 -13.181 -2.497 1.00 89.88 166 ASP A O 1
ATOM 1269 N N . GLY A 1 167 ? -2.804 -11.176 -1.624 1.00 90.25 167 GLY A N 1
ATOM 1270 C CA . GLY A 1 167 ? -4.238 -11.398 -1.464 1.00 90.25 167 GLY A CA 1
ATOM 1271 C C . GLY A 1 167 ? -4.620 -12.205 -0.222 1.00 90.25 167 GLY A C 1
ATOM 1272 O O . GLY A 1 167 ? -5.804 -12.481 -0.025 1.00 90.25 167 GLY A O 1
ATOM 1273 N N . SER A 1 168 ? -3.664 -12.595 0.629 1.00 93.50 168 SER A N 1
ATOM 1274 C CA . SER A 1 168 ? -3.986 -13.304 1.869 1.00 93.50 168 SER A CA 1
ATOM 1275 C C . SER A 1 168 ? -4.583 -12.361 2.919 1.00 93.50 168 SER A C 1
ATOM 1277 O O . SER A 1 168 ? -4.223 -11.189 3.024 1.00 93.50 168 SER A O 1
ATOM 1279 N N . SER A 1 169 ? -5.538 -12.863 3.706 1.00 95.88 169 SER A N 1
ATOM 1280 C CA . SER A 1 169 ? -6.151 -12.081 4.782 1.00 95.88 169 SER A CA 1
ATOM 1281 C C . SER A 1 169 ? -5.229 -12.035 5.998 1.00 95.88 169 SER A C 1
ATOM 1283 O O . SER A 1 169 ? -4.799 -13.070 6.501 1.00 95.88 169 SER A O 1
ATOM 1285 N N . GLN A 1 170 ? -5.018 -10.835 6.525 1.00 96.31 170 GLN A N 1
ATOM 1286 C CA . GLN A 1 170 ? -4.226 -10.544 7.714 1.00 96.31 170 GLN A CA 1
ATOM 1287 C C . GLN A 1 170 ? -5.080 -9.821 8.763 1.00 96.31 170 GLN A C 1
ATOM 1289 O O . GLN A 1 170 ? -6.106 -9.209 8.447 1.00 96.31 170 GLN A O 1
ATOM 1294 N N . SER A 1 171 ? -4.651 -9.887 10.025 1.00 96.81 171 SER A N 1
ATOM 1295 C CA . SER A 1 171 ? -5.287 -9.168 11.131 1.00 96.81 171 SER A CA 1
ATOM 1296 C C . SER A 1 171 ? -4.261 -8.509 12.045 1.00 96.81 171 SER A C 1
ATOM 1298 O O . SER A 1 171 ? -3.222 -9.098 12.337 1.00 96.81 171 SER A O 1
ATOM 1300 N N . ALA A 1 172 ? -4.586 -7.325 12.552 1.00 97.31 172 ALA A N 1
ATOM 1301 C CA . ALA A 1 172 ? -3.801 -6.610 13.551 1.00 97.31 172 ALA A CA 1
ATOM 1302 C C . ALA A 1 172 ? -4.715 -5.971 14.603 1.00 97.31 172 ALA A C 1
ATOM 1304 O O . ALA A 1 172 ? -5.914 -5.811 14.392 1.00 97.31 172 ALA A O 1
ATOM 1305 N N . GLN A 1 173 ? -4.140 -5.581 15.738 1.00 97.69 173 GLN A N 1
ATOM 1306 C CA . GLN A 1 173 ? -4.847 -4.823 16.768 1.00 97.69 173 GLN A CA 1
ATOM 1307 C C . GLN A 1 173 ? -4.438 -3.353 16.700 1.00 97.69 173 GLN A C 1
ATOM 1309 O O . GLN A 1 173 ? -3.247 -3.041 16.651 1.00 97.69 173 GLN A O 1
ATOM 1314 N N . ALA A 1 174 ? -5.424 -2.462 16.735 1.00 98.00 174 ALA A N 1
ATOM 1315 C CA . ALA A 1 174 ? -5.219 -1.035 16.917 1.00 98.00 174 ALA A CA 1
ATOM 1316 C C . ALA A 1 174 ? -5.587 -0.625 18.341 1.00 98.00 174 ALA A C 1
ATOM 1318 O O . ALA A 1 174 ? -6.651 -0.988 18.847 1.00 98.00 174 ALA A O 1
ATOM 1319 N N . THR A 1 175 ? -4.737 0.182 18.970 1.00 98.19 175 THR A N 1
ATOM 1320 C CA . THR A 1 175 ? -5.089 0.861 20.222 1.00 98.19 175 THR A CA 1
ATOM 1321 C C . THR A 1 175 ? -6.058 1.999 19.915 1.00 98.19 175 THR A C 1
ATOM 1323 O O . THR A 1 175 ? -5.830 2.769 18.982 1.00 98.19 175 THR A O 1
ATOM 1326 N N . VAL A 1 176 ? -7.133 2.131 20.688 1.00 97.31 176 VAL A N 1
ATOM 1327 C CA . VAL A 1 176 ? -8.077 3.247 20.566 1.00 97.31 176 VAL A CA 1
ATOM 1328 C C . VAL A 1 176 ? -7.646 4.363 21.515 1.00 97.31 176 VAL A C 1
ATOM 1330 O O . VAL A 1 176 ? -7.660 4.188 22.730 1.00 97.31 176 VAL A O 1
ATOM 1333 N N . SER A 1 177 ? -7.270 5.516 20.963 1.00 93.44 177 SER A N 1
ATOM 1334 C CA . SER A 1 177 ? -6.880 6.708 21.730 1.00 93.44 177 SER A CA 1
ATOM 1335 C C . SER A 1 177 ? -8.001 7.745 21.669 1.00 93.44 177 SER A C 1
ATOM 1337 O O . SER A 1 177 ? -8.449 8.089 20.575 1.00 93.44 177 SER A O 1
ATOM 1339 N N . ARG A 1 178 ? -8.473 8.210 22.831 1.00 80.62 178 ARG A N 1
ATOM 1340 C CA . ARG A 1 178 ? -9.510 9.246 22.965 1.00 80.62 178 ARG A CA 1
ATOM 1341 C C . ARG A 1 178 ? -8.888 10.608 23.240 1.00 80.62 178 ARG A C 1
ATOM 1343 O O . ARG A 1 178 ? -7.874 10.640 23.970 1.00 80.62 178 ARG A O 1
#

Solvent-accessible surface area (backbone atoms only — not comparable to full-atom values): 10069 Å² total; per-residue (Å²): 82,50,44,23,39,40,49,71,55,97,50,41,83,42,69,47,91,56,66,38,82,60,57,46,60,43,70,47,74,86,88,77,61,92,93,60,86,81,86,75,47,77,46,62,78,58,92,72,78,80,37,77,47,41,46,43,28,36,37,40,41,66,53,84,58,70,97,86,60,74,84,62,51,74,48,76,43,80,43,76,48,70,29,76,60,89,49,74,52,71,47,38,37,35,33,62,77,50,57,43,32,31,35,43,36,39,43,22,62,13,32,44,65,46,61,40,21,51,37,31,34,29,25,77,96,42,75,24,36,77,45,73,62,77,46,79,30,50,46,67,33,41,35,76,44,82,41,77,33,82,38,60,84,40,80,60,48,29,45,37,35,25,28,38,94,88,66,50,81,46,75,49,70,22,43,45,50,126

Mean predicted aligned error: 4.84 Å

Foldseek 3Di:
DFKWWWDDDPQDIDTHPDGDPQKDKPPPDDDADVPGDDDIDIDGNDDDDFDPAKTKMWDWDWADDDPDDDPIDIDIDIDIDHGPDKDDAKAWAWEAPDFFKIKIKIFAQIRAKDKFAQKWKAADHDTFDTDGDIGIAGHRGMHIHIGGTPGGHDDQKIKIWGADPVRDIDIDIHGYDD

pLDDT: mean 93.17, std 6.66, range [58.25, 98.56]

Sequence (178 aa):
MRVHRWNQNGGSDVIAADEAPGLLVVPPIFSIAPYDTALIRLAFRQSQPPRKVEESYQVLMTEITAAQSPPARVITVPLFVRPASISGAASYTLKPSNATGATLFIDNQSNVHVFLSKLTITAGEKTVYKGADTIYVLAGNRRSVPLRLSGAVVGERAELRFESEDGSSQSAQATVSR

Secondary structure (DSSP, 8-state):
-EEEEEEEETTEEEEEEEE-TTEEEESSS----TT-----EEEESSPPPPPSS-EEEEEEEE----TTSSPPPEEEEEEEE--SS----EEEEEEEEETTEEEEEEEE-SSS-EEEEEEEEEETTEEEEE----EEE-TT-EEEEEEE-SS---SSEEEEEEE-TTS-EEEEEEEE--